Protein AF-A0AAD3NWI8-F1 (afdb_monomer)

Foldseek 3Di:
DAADAPDPLCPPDDPVRCPVVSVVVLCLCQPPVNLVLLLLLLQLAVVLQLVLAPDVPAAAEAEAAPSHDPVSVVVVCVSQVVDPRYDYDHDHHYYPFVVVCVVCVVVVHALQRDWDAAADSNKHWFSHLVVVVVVVCVVQVVPFSKEKEWQQFEFEAELDDPPGATWTAGGTQDNHGIIMRHRPTHPSNDPSNCRVVPGHYYYDNPIYMYHYDDQSDPDHDDDPVVCVVRVIGGDDPVRCVVNCVRGPVSCDDSSCSSSND

Nearest PDB structures (foldseek):
  6u4b-assembly1_A  TM=4.899E-01  e=2.232E-01  Klebsiella pneumoniae
  5zst-assembly1_A  TM=5.655E-01  e=6.441E+00  Hydrogenimonas thermophila
  5a53-assembly1_C  TM=3.460E-01  e=9.882E+00  Saccharomyces cerevisiae

Radius of gyration: 18.23 Å; Cα contacts (8 Å, |Δi|>4): 442; chains: 1; bounding box: 44×44×42 Å

Structure (mmCIF, N/CA/C/O backbone):
data_AF-A0AAD3NWI8-F1
#
_entry.id   AF-A0AAD3NWI8-F1
#
loop_
_atom_site.group_PDB
_atom_site.id
_atom_site.type_symbol
_atom_site.label_atom_id
_atom_site.label_alt_id
_atom_site.label_comp_id
_atom_site.label_asym_id
_atom_site.label_entity_id
_atom_site.label_seq_id
_atom_site.pdbx_PDB_ins_code
_atom_site.Cartn_x
_atom_site.Cartn_y
_atom_site.Cartn_z
_atom_site.occupancy
_atom_site.B_iso_or_equiv
_atom_site.auth_seq_id
_atom_site.auth_comp_id
_atom_site.auth_asym_id
_atom_site.auth_atom_id
_atom_site.pdbx_PDB_model_num
ATOM 1 N N . MET A 1 1 ? 1.310 11.471 3.706 1.00 75.50 1 MET A N 1
ATOM 2 C CA . MET A 1 1 ? 0.890 12.302 4.861 1.00 75.50 1 MET A CA 1
ATOM 3 C C . MET A 1 1 ? 2.112 13.011 5.441 1.00 75.50 1 MET A C 1
ATOM 5 O O . MET A 1 1 ? 3.185 12.421 5.420 1.00 75.50 1 MET A O 1
ATOM 9 N N . ILE A 1 2 ? 1.965 14.247 5.923 1.00 77.44 2 ILE A N 1
ATOM 10 C CA . ILE A 1 2 ? 2.992 14.928 6.732 1.00 77.44 2 ILE A CA 1
ATOM 11 C C . ILE A 1 2 ? 2.702 14.588 8.189 1.00 77.44 2 ILE A C 1
ATOM 13 O O . ILE A 1 2 ? 1.545 14.642 8.579 1.00 77.44 2 ILE A O 1
ATOM 17 N N . GLY A 1 3 ? 3.706 14.211 8.975 1.00 65.69 3 GLY A N 1
ATOM 18 C CA . GLY A 1 3 ? 3.502 13.760 10.352 1.00 65.69 3 GLY A CA 1
ATOM 19 C C . GLY A 1 3 ? 4.353 12.545 10.699 1.00 65.69 3 GLY A C 1
ATOM 20 O O . GLY A 1 3 ? 5.102 12.026 9.868 1.00 65.69 3 GLY A O 1
ATOM 21 N N . ARG A 1 4 ? 4.261 12.099 11.954 1.00 64.06 4 ARG A N 1
ATOM 22 C CA . ARG A 1 4 ? 5.048 10.961 12.439 1.00 64.06 4 ARG A CA 1
ATOM 23 C C . ARG A 1 4 ? 4.557 9.660 11.779 1.00 64.06 4 ARG A C 1
ATOM 25 O O . ARG A 1 4 ? 3.371 9.434 11.583 1.00 64.06 4 ARG A O 1
ATOM 32 N N . GLY A 1 5 ? 5.488 8.803 11.393 1.00 62.59 5 GLY A N 1
ATOM 33 C CA . GLY A 1 5 ? 5.238 7.526 10.721 1.00 62.59 5 GLY A CA 1
ATOM 34 C C . GLY A 1 5 ? 6.566 6.791 10.573 1.00 62.59 5 GLY A C 1
ATOM 35 O O . GLY A 1 5 ? 7.448 6.965 11.413 1.00 62.59 5 GLY A O 1
ATOM 36 N N . ASP A 1 6 ? 6.778 6.069 9.473 1.00 54.06 6 ASP A N 1
ATOM 37 C CA . ASP A 1 6 ? 8.057 5.378 9.212 1.00 54.06 6 ASP A CA 1
ATOM 38 C C . ASP A 1 6 ? 9.229 6.335 8.867 1.00 54.06 6 ASP A C 1
ATOM 40 O O . ASP A 1 6 ? 10.390 5.924 8.765 1.00 54.06 6 ASP A O 1
ATOM 44 N N . TRP A 1 7 ? 8.954 7.636 8.732 1.00 57.91 7 TRP A N 1
ATOM 45 C CA . TRP A 1 7 ? 9.917 8.662 8.336 1.00 57.91 7 TRP A CA 1
ATOM 46 C C . TRP A 1 7 ? 11.037 8.860 9.364 1.00 57.91 7 TRP A C 1
ATOM 48 O O . TRP A 1 7 ? 10.815 9.226 10.521 1.00 57.91 7 TRP A O 1
ATOM 58 N N . LYS A 1 8 ? 12.286 8.726 8.905 1.00 58.88 8 LYS A N 1
ATOM 59 C CA . LYS A 1 8 ? 13.486 8.963 9.728 1.00 58.88 8 LYS A CA 1
ATOM 60 C C . LYS A 1 8 ? 13.601 10.406 10.234 1.00 58.88 8 LYS A C 1
ATOM 62 O O . LYS A 1 8 ? 14.185 10.611 11.293 1.00 58.88 8 LYS A O 1
ATOM 67 N N . ALA A 1 9 ? 13.037 11.370 9.503 1.00 60.03 9 ALA A N 1
ATOM 68 C CA . ALA A 1 9 ? 13.171 12.806 9.758 1.00 60.03 9 ALA A CA 1
ATOM 69 C C . ALA A 1 9 ? 12.548 13.282 11.084 1.00 60.03 9 ALA A C 1
ATOM 71 O O . ALA A 1 9 ? 12.924 14.335 11.581 1.00 60.03 9 ALA A O 1
ATOM 72 N N . TYR A 1 10 ? 11.623 12.515 11.670 1.00 59.19 10 TYR A N 1
ATOM 73 C CA . TYR A 1 10 ? 10.912 12.914 12.892 1.00 59.19 10 TYR A CA 1
ATOM 74 C C . TYR A 1 10 ? 11.410 12.205 14.159 1.00 59.19 10 TYR A C 1
ATOM 76 O O . TYR A 1 10 ? 10.825 12.374 15.230 1.00 59.19 10 TYR A O 1
ATOM 84 N N . ARG A 1 11 ? 12.461 11.376 14.061 1.00 65.06 11 ARG A N 1
ATOM 85 C CA . ARG A 1 11 ? 13.007 10.647 15.215 1.00 65.06 11 ARG A CA 1
ATOM 86 C C . ARG A 1 11 ? 13.741 11.609 16.150 1.00 65.06 11 ARG A C 1
ATOM 88 O O . ARG A 1 11 ? 14.647 12.304 15.709 1.00 65.06 11 ARG A O 1
ATOM 95 N N . ASN A 1 12 ? 13.395 11.572 17.438 1.00 69.31 12 ASN A N 1
ATOM 96 C CA . ASN A 1 12 ? 14.017 12.368 18.508 1.00 69.31 12 ASN A CA 1
ATOM 97 C C . ASN A 1 12 ? 13.897 13.895 18.333 1.00 69.31 12 ASN A C 1
ATOM 99 O O . ASN A 1 12 ? 14.744 14.630 18.831 1.00 69.31 12 ASN A O 1
ATOM 103 N N . VAL A 1 13 ? 12.867 14.370 17.625 1.00 71.44 13 VAL A N 1
ATOM 104 C CA . VAL A 1 13 ? 12.580 15.806 17.490 1.00 71.44 13 VAL A CA 1
ATOM 105 C C . VAL A 1 13 ? 11.415 16.176 18.403 1.00 71.44 13 VAL A C 1
ATOM 107 O O . VAL A 1 13 ? 10.347 15.568 18.301 1.00 71.44 13 VAL A O 1
ATOM 110 N N . GLU A 1 14 ? 11.627 17.166 19.270 1.00 73.94 14 GLU A N 1
ATOM 111 C CA . GLU A 1 14 ? 10.604 17.746 20.149 1.00 73.94 14 GLU A CA 1
ATOM 112 C C . GLU A 1 14 ? 9.476 18.397 19.340 1.00 73.94 14 GLU A C 1
ATOM 114 O O . GLU A 1 14 ? 9.711 18.973 18.278 1.00 73.94 14 GLU A O 1
ATOM 119 N N . ASP A 1 15 ? 8.248 18.366 19.860 1.00 72.56 15 ASP A N 1
ATOM 120 C CA . ASP A 1 15 ? 7.064 18.815 19.112 1.00 72.56 15 ASP A CA 1
ATOM 121 C C . ASP A 1 15 ? 7.153 20.286 18.665 1.00 72.56 15 ASP A C 1
ATOM 123 O O . ASP A 1 15 ? 6.716 20.636 17.567 1.00 72.56 15 ASP A O 1
ATOM 127 N N . LYS A 1 16 ? 7.792 21.141 19.475 1.00 76.00 16 LYS A N 1
ATOM 128 C CA . LYS A 1 16 ? 8.004 22.570 19.182 1.00 76.00 16 LYS A CA 1
ATOM 129 C C . LYS A 1 16 ? 8.897 22.830 17.959 1.00 76.00 16 LYS A C 1
ATOM 131 O O . LYS A 1 16 ? 8.810 23.901 17.367 1.00 76.00 16 LYS A O 1
ATOM 136 N N . ASP A 1 17 ? 9.726 21.858 17.579 1.00 82.12 17 ASP A N 1
ATOM 137 C CA . ASP A 1 17 ? 10.731 21.985 16.518 1.00 82.12 17 ASP A CA 1
ATOM 138 C C . ASP A 1 17 ? 10.287 21.297 15.209 1.00 82.12 17 ASP A C 1
ATOM 140 O O . ASP A 1 17 ? 11.032 21.258 14.229 1.00 82.12 17 ASP A O 1
ATOM 144 N N . LEU A 1 18 ? 9.057 20.765 15.158 1.00 84.00 18 LEU A N 1
ATOM 145 C CA . LEU A 1 18 ? 8.545 20.023 14.001 1.00 84.00 18 LEU A CA 1
ATOM 146 C C . LEU A 1 18 ? 8.064 20.914 12.850 1.00 84.00 18 LEU A C 1
ATOM 148 O O . LEU A 1 18 ? 8.100 20.485 11.698 1.00 84.00 18 LEU A O 1
ATOM 152 N N . GLU A 1 19 ? 7.625 22.144 13.121 1.00 88.12 19 GLU A N 1
ATOM 153 C CA . GLU A 1 19 ? 7.013 23.001 12.095 1.00 88.12 19 GLU A CA 1
ATOM 154 C C . GLU A 1 19 ? 7.962 23.339 10.925 1.00 88.12 19 GLU A C 1
ATOM 156 O O . GLU A 1 19 ? 7.542 23.226 9.769 1.00 88.12 19 GLU A O 1
ATOM 161 N N . PRO A 1 20 ? 9.247 23.686 11.148 1.00 87.44 20 PRO A N 1
ATOM 162 C CA . PRO A 1 20 ? 10.203 23.839 10.051 1.00 87.44 20 PRO A CA 1
ATOM 163 C C . PRO A 1 20 ? 10.376 22.558 9.222 1.00 87.44 20 PRO A C 1
ATOM 165 O O . PRO A 1 20 ? 10.432 22.632 7.995 1.00 87.44 20 PRO A O 1
ATOM 168 N N . ILE A 1 21 ? 10.390 21.388 9.873 1.00 86.06 21 ILE A N 1
ATOM 169 C CA . ILE A 1 21 ? 10.514 20.081 9.206 1.00 86.06 21 ILE A CA 1
ATOM 170 C C . ILE A 1 21 ? 9.272 19.794 8.360 1.00 86.06 21 ILE A C 1
ATOM 172 O O . ILE A 1 21 ? 9.385 19.301 7.238 1.00 86.06 21 ILE A O 1
ATOM 176 N N . PHE A 1 22 ? 8.077 20.121 8.861 1.00 87.62 22 PHE A N 1
ATOM 177 C CA . PHE A 1 22 ? 6.844 19.996 8.087 1.00 87.62 22 PHE A CA 1
ATOM 178 C C . PHE A 1 22 ? 6.892 20.854 6.825 1.00 87.62 22 PHE A C 1
ATOM 180 O O . PHE A 1 22 ? 6.639 20.329 5.746 1.00 87.62 22 PHE A O 1
ATOM 187 N N . LYS A 1 23 ? 7.323 22.117 6.925 1.00 88.25 23 LYS A N 1
ATOM 188 C CA . LYS A 1 23 ? 7.453 23.010 5.760 1.00 88.25 23 LYS A CA 1
ATOM 189 C C . LYS A 1 23 ? 8.473 22.528 4.734 1.00 88.25 23 LYS A C 1
ATOM 191 O O . LYS A 1 23 ? 8.264 22.699 3.535 1.00 88.25 23 LYS A O 1
ATOM 196 N N . GLU A 1 24 ? 9.587 21.951 5.175 1.00 89.06 24 GLU A N 1
ATOM 197 C CA . GLU A 1 24 ? 10.560 21.340 4.266 1.00 89.06 24 GLU A CA 1
ATOM 198 C C . GLU A 1 24 ? 9.949 20.127 3.554 1.00 89.06 24 GLU A C 1
ATOM 200 O O . GLU A 1 24 ? 10.001 20.029 2.326 1.00 89.06 24 GLU A O 1
ATOM 205 N N . LYS A 1 25 ? 9.269 19.259 4.310 1.00 87.50 25 LYS A N 1
ATOM 206 C CA . LYS A 1 25 ? 8.594 18.083 3.760 1.00 87.50 25 LYS A CA 1
ATOM 207 C C . LYS A 1 25 ? 7.437 18.425 2.837 1.00 87.50 25 LYS A C 1
ATOM 209 O O . LYS A 1 25 ? 7.240 17.712 1.865 1.00 87.50 25 LYS A O 1
ATOM 214 N N . GLU A 1 26 ? 6.712 19.514 3.062 1.00 91.06 26 GLU A N 1
ATOM 215 C CA . GLU A 1 26 ? 5.698 20.005 2.121 1.00 91.06 26 GLU A CA 1
ATOM 216 C C . GLU A 1 26 ? 6.295 20.270 0.737 1.00 91.06 26 GLU A C 1
ATOM 218 O O . GLU A 1 26 ? 5.733 19.831 -0.264 1.00 91.06 26 GLU A O 1
ATOM 223 N N . LYS A 1 27 ? 7.454 20.937 0.673 1.00 91.06 27 LYS A N 1
ATOM 224 C CA . LYS A 1 27 ? 8.122 21.246 -0.601 1.00 91.06 27 LYS A CA 1
ATOM 225 C C . LYS A 1 27 ? 8.583 19.985 -1.326 1.00 91.06 27 LYS A C 1
ATOM 227 O O . LYS A 1 27 ? 8.431 19.890 -2.539 1.00 91.06 27 LYS A O 1
ATOM 232 N N . GLU A 1 28 ? 9.137 19.029 -0.585 1.00 88.38 28 GLU A N 1
ATOM 233 C CA . GLU A 1 28 ? 9.599 17.749 -1.128 1.00 88.38 28 GLU A CA 1
ATOM 234 C C . GLU A 1 28 ? 8.427 16.876 -1.597 1.00 88.38 28 GLU A C 1
ATOM 236 O O . GLU A 1 28 ? 8.416 16.386 -2.726 1.00 88.38 28 GLU A O 1
ATOM 241 N N . LEU A 1 29 ? 7.421 16.689 -0.738 1.00 90.38 29 LEU A N 1
ATOM 242 C CA . LEU A 1 29 ? 6.307 15.773 -0.973 1.00 90.38 29 LEU A CA 1
ATOM 243 C C . LEU A 1 29 ? 5.358 16.271 -2.059 1.00 90.38 29 LEU A C 1
ATOM 245 O O . LEU A 1 29 ? 4.812 15.441 -2.789 1.00 90.38 29 LEU A O 1
ATOM 249 N N . PHE A 1 30 ? 5.167 17.591 -2.149 1.00 93.62 30 PHE A N 1
ATOM 250 C CA . PHE A 1 30 ? 4.238 18.231 -3.080 1.00 93.62 30 PHE A CA 1
ATOM 251 C C . PHE A 1 30 ? 4.920 18.905 -4.273 1.00 93.62 30 PHE A C 1
ATOM 253 O O . PHE A 1 30 ? 4.281 19.710 -4.957 1.00 93.62 30 PHE A O 1
ATOM 260 N N . SER A 1 31 ? 6.187 18.580 -4.548 1.00 94.31 31 SER A N 1
ATOM 261 C CA . SER A 1 31 ? 6.822 18.989 -5.800 1.00 94.31 31 SER A CA 1
ATOM 262 C C . SER A 1 31 ? 6.022 18.460 -6.995 1.00 94.31 31 SER A C 1
ATOM 264 O O . SER A 1 31 ? 5.424 17.383 -6.938 1.00 94.31 31 SER A O 1
ATOM 266 N N . GLU A 1 32 ? 5.977 19.240 -8.073 1.00 94.94 32 GLU A N 1
ATOM 267 C CA . GLU A 1 32 ? 5.165 18.926 -9.254 1.00 94.94 32 GLU A CA 1
ATOM 268 C C . GLU A 1 32 ? 5.516 17.559 -9.850 1.00 94.94 32 GLU A C 1
ATOM 270 O O . GLU A 1 32 ? 4.631 16.729 -10.049 1.00 94.94 32 GLU A O 1
ATOM 275 N N . GLU A 1 33 ? 6.810 17.290 -10.027 1.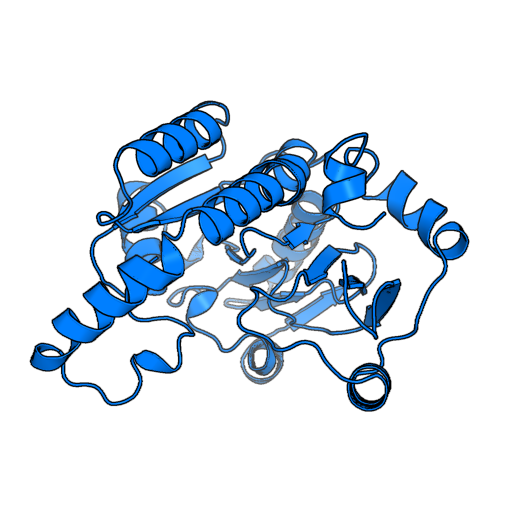00 92.88 33 GLU A N 1
ATOM 276 C CA . GLU A 1 33 ? 7.323 16.016 -10.535 1.00 92.88 33 GLU A CA 1
ATOM 277 C C . GLU A 1 33 ? 6.900 14.832 -9.654 1.00 92.88 33 GLU A C 1
ATOM 279 O O . GLU A 1 33 ? 6.363 13.838 -10.149 1.00 92.88 33 GLU A O 1
ATOM 284 N N . ARG A 1 34 ? 7.073 14.946 -8.329 1.00 92.81 34 ARG A N 1
ATOM 285 C CA . ARG A 1 34 ? 6.722 13.865 -7.403 1.00 92.81 34 ARG A CA 1
ATOM 286 C C . ARG A 1 34 ? 5.216 13.622 -7.380 1.00 92.81 34 ARG A C 1
ATOM 288 O O . ARG A 1 34 ? 4.793 12.469 -7.352 1.00 92.81 34 ARG A O 1
ATOM 295 N N . MET A 1 35 ? 4.407 14.680 -7.384 1.00 95.25 35 MET A N 1
ATOM 296 C CA . MET A 1 35 ? 2.950 14.553 -7.371 1.00 95.25 35 MET A CA 1
ATOM 297 C C . MET A 1 35 ? 2.415 13.975 -8.675 1.00 95.25 35 MET A C 1
ATOM 299 O O . MET A 1 35 ? 1.519 13.137 -8.622 1.00 95.25 35 MET A O 1
ATOM 303 N N . ALA A 1 36 ? 2.969 14.365 -9.826 1.00 94.75 36 ALA A N 1
ATOM 304 C CA . ALA A 1 36 ? 2.621 13.765 -11.109 1.00 94.75 36 ALA A CA 1
ATOM 305 C C . ALA A 1 36 ? 2.881 12.251 -11.092 1.00 94.75 36 ALA A C 1
ATOM 307 O O . ALA A 1 36 ? 1.952 11.481 -11.339 1.00 94.75 36 ALA A O 1
ATOM 308 N N . ALA A 1 37 ? 4.087 11.836 -10.686 1.00 93.12 37 ALA A N 1
ATOM 309 C CA . ALA A 1 37 ? 4.450 10.424 -10.589 1.00 93.12 37 ALA A CA 1
ATOM 310 C C . ALA A 1 37 ? 3.563 9.654 -9.595 1.00 93.12 37 ALA A C 1
ATOM 312 O O . ALA A 1 37 ? 3.055 8.590 -9.927 1.00 93.12 37 ALA A O 1
ATOM 313 N N . ARG A 1 38 ? 3.324 10.199 -8.392 1.00 94.38 38 ARG A N 1
ATOM 314 C CA . ARG A 1 38 ? 2.496 9.541 -7.361 1.00 94.38 38 ARG A CA 1
ATOM 315 C C . ARG A 1 38 ? 1.034 9.421 -7.771 1.00 94.38 38 ARG A C 1
ATOM 317 O O . ARG A 1 38 ? 0.417 8.406 -7.492 1.00 94.38 38 ARG A O 1
ATOM 324 N N . PHE A 1 39 ? 0.466 10.424 -8.442 1.00 97.25 39 PHE A N 1
ATOM 325 C CA . PHE A 1 39 ? -0.890 10.291 -8.976 1.00 97.25 39 PHE A CA 1
ATOM 326 C C . PHE A 1 39 ? -0.967 9.233 -10.068 1.00 97.25 39 PHE A C 1
ATOM 328 O O . PHE A 1 39 ? -1.945 8.494 -10.104 1.00 97.25 39 PHE A O 1
ATOM 335 N N . GLU A 1 40 ? 0.038 9.165 -10.940 1.00 96.12 40 GLU A N 1
ATOM 336 C CA . GLU A 1 40 ? 0.084 8.143 -11.977 1.00 96.12 40 GLU A CA 1
ATOM 337 C C . GLU A 1 40 ? 0.153 6.743 -11.364 1.00 96.12 40 GLU A C 1
ATOM 339 O O . GLU A 1 40 ? -0.685 5.908 -11.686 1.00 96.12 40 GLU A O 1
ATOM 344 N N . THR A 1 41 ? 1.081 6.487 -10.438 1.00 96.31 41 THR A N 1
ATOM 345 C CA . THR A 1 41 ? 1.183 5.172 -9.793 1.00 96.31 41 THR A CA 1
ATOM 346 C C . THR A 1 41 ? -0.053 4.847 -8.960 1.00 96.31 41 THR A C 1
ATOM 348 O O . THR A 1 41 ? -0.571 3.736 -9.045 1.00 96.31 41 THR A O 1
ATOM 351 N N . PHE A 1 42 ? -0.586 5.817 -8.216 1.00 97.88 42 PHE A N 1
ATOM 352 C CA . PHE A 1 42 ? -1.760 5.592 -7.382 1.00 97.88 42 PHE A CA 1
ATOM 353 C C . PHE A 1 42 ? -2.981 5.227 -8.222 1.00 97.88 42 PHE A C 1
ATOM 355 O O . PHE A 1 42 ? -3.696 4.288 -7.890 1.00 97.88 42 PHE A O 1
ATOM 362 N N . GLU A 1 43 ? -3.213 5.933 -9.329 1.00 98.12 43 GLU A N 1
ATOM 363 C CA . GLU A 1 43 ? -4.341 5.668 -10.220 1.00 98.12 43 GLU A CA 1
ATOM 364 C C . GLU A 1 43 ? -4.141 4.381 -11.027 1.00 98.12 43 GLU A C 1
ATOM 366 O O . GLU A 1 43 ? -5.015 3.515 -11.042 1.00 98.12 43 GLU A O 1
ATOM 371 N N . GLN A 1 44 ? -2.988 4.244 -11.682 1.00 98.06 44 GLN A N 1
ATOM 372 C CA . GLN A 1 44 ? -2.744 3.196 -12.673 1.00 98.06 44 GLN A CA 1
ATOM 373 C C . GLN A 1 44 ? -2.313 1.860 -12.062 1.00 98.06 44 GLN A C 1
ATOM 375 O O . GLN A 1 44 ? -2.432 0.831 -12.725 1.00 98.06 44 GLN A O 1
ATOM 380 N N . LEU A 1 45 ? -1.804 1.861 -10.826 1.00 97.69 45 LEU A N 1
ATOM 381 C CA . LEU A 1 45 ? -1.332 0.660 -10.135 1.00 97.69 45 LEU A CA 1
ATOM 382 C C . LEU A 1 45 ? -2.190 0.360 -8.911 1.00 97.69 45 LEU A C 1
ATOM 384 O O . LEU A 1 45 ? -2.912 -0.636 -8.900 1.00 97.69 45 LEU A O 1
ATOM 388 N N . THR A 1 46 ? -2.135 1.215 -7.890 1.00 98.38 46 THR A N 1
ATOM 389 C CA . THR A 1 46 ? -2.745 0.922 -6.588 1.00 98.38 46 THR A CA 1
ATOM 390 C C . THR A 1 46 ? -4.262 0.834 -6.691 1.00 98.38 46 THR A C 1
ATOM 392 O O . THR A 1 46 ? -4.832 -0.215 -6.393 1.00 98.38 46 THR A O 1
ATOM 395 N N . LEU A 1 47 ? -4.925 1.889 -7.168 1.00 98.56 47 LEU A N 1
ATOM 396 C CA . LEU A 1 47 ? -6.376 1.910 -7.339 1.00 98.56 47 LEU A CA 1
ATOM 397 C C . LEU A 1 47 ? -6.829 0.902 -8.390 1.00 98.56 47 LEU A C 1
ATOM 399 O O . LEU A 1 47 ? -7.743 0.144 -8.092 1.00 98.56 47 LEU A O 1
ATOM 403 N N . ALA A 1 48 ? -6.148 0.805 -9.537 1.00 98.50 48 ALA A N 1
ATOM 404 C CA . ALA A 1 48 ? -6.462 -0.200 -10.555 1.00 98.50 48 ALA A CA 1
ATOM 405 C C . ALA A 1 48 ? -6.442 -1.635 -9.994 1.00 98.50 48 ALA A C 1
ATOM 407 O O . ALA A 1 48 ? -7.318 -2.441 -10.306 1.00 98.50 48 ALA A O 1
ATOM 408 N N . SER A 1 49 ? -5.484 -1.952 -9.117 1.00 98.62 49 SER A N 1
ATOM 409 C CA . SER A 1 49 ? -5.410 -3.266 -8.471 1.00 98.62 49 SER A CA 1
ATOM 410 C C . SER A 1 49 ? -6.543 -3.536 -7.486 1.00 98.62 49 SER A C 1
ATOM 412 O O . SER A 1 49 ? -6.961 -4.684 -7.323 1.00 98.62 49 SER A O 1
ATOM 414 N N . LEU A 1 50 ? -7.057 -2.487 -6.846 1.00 98.62 50 LEU A N 1
ATOM 415 C CA . LEU A 1 50 ? -8.173 -2.569 -5.911 1.00 98.62 50 LEU A CA 1
ATOM 416 C C . LEU A 1 50 ? -9.521 -2.600 -6.645 1.00 98.62 50 LEU A C 1
ATOM 418 O O . LEU A 1 50 ? -10.389 -3.381 -6.269 1.00 98.62 50 LEU A O 1
ATOM 422 N N . ASP A 1 51 ? -9.661 -1.846 -7.736 1.00 98.56 51 ASP A N 1
ATOM 423 C CA . ASP A 1 51 ? -10.822 -1.889 -8.631 1.00 98.56 51 ASP A CA 1
ATOM 424 C C . ASP A 1 51 ? -11.000 -3.287 -9.243 1.00 98.56 51 ASP A C 1
ATOM 426 O O . ASP A 1 51 ? -12.119 -3.752 -9.452 1.00 98.56 51 ASP A O 1
ATOM 430 N N . ALA A 1 52 ? -9.890 -3.976 -9.521 1.00 98.50 52 ALA A N 1
ATOM 431 C CA . ALA A 1 52 ? -9.893 -5.293 -10.142 1.00 98.50 52 ALA A CA 1
ATOM 432 C C . ALA A 1 52 ? -10.149 -6.456 -9.168 1.00 98.50 52 ALA A C 1
ATOM 434 O O . ALA A 1 52 ? -10.157 -7.606 -9.613 1.00 98.50 52 ALA A O 1
ATOM 435 N N . GLN A 1 53 ? -10.317 -6.212 -7.861 1.00 98.75 53 GLN A N 1
ATOM 436 C CA . GLN A 1 53 ? -10.471 -7.299 -6.892 1.00 98.75 53 GLN A CA 1
ATOM 437 C C . GLN A 1 53 ? -11.680 -8.185 -7.217 1.00 98.75 53 GLN A C 1
ATOM 439 O O . GLN A 1 53 ? -12.800 -7.727 -7.418 1.00 98.75 53 GLN A O 1
ATOM 444 N N . THR A 1 54 ? -11.442 -9.495 -7.218 1.00 98.56 54 THR A N 1
ATOM 445 C CA . THR A 1 54 ? -12.477 -10.526 -7.416 1.00 98.56 54 THR A CA 1
ATOM 446 C C . THR A 1 54 ? -13.420 -10.664 -6.222 1.00 98.56 54 THR A C 1
ATOM 448 O O . THR A 1 54 ? -14.482 -11.271 -6.344 1.00 98.56 54 THR A O 1
ATOM 451 N N . ASP A 1 55 ? -13.027 -10.109 -5.078 1.00 98.38 55 ASP A N 1
ATOM 452 C CA . ASP A 1 55 ? -13.828 -9.991 -3.868 1.00 98.38 55 ASP A CA 1
ATOM 453 C C . ASP A 1 55 ? -13.886 -8.501 -3.474 1.00 98.38 55 ASP A C 1
ATOM 455 O O . ASP A 1 55 ? -12.847 -7.937 -3.117 1.00 98.38 55 ASP A O 1
ATOM 459 N N . PRO A 1 56 ? -15.055 -7.843 -3.600 1.00 96.75 56 PRO A N 1
ATOM 460 C CA . PRO A 1 56 ? -15.203 -6.413 -3.355 1.00 96.75 56 PRO A CA 1
ATOM 461 C C . PRO A 1 56 ? -15.465 -6.066 -1.880 1.00 96.75 56 PRO A C 1
ATOM 463 O O . PRO A 1 56 ? -15.663 -4.889 -1.577 1.00 96.75 56 PRO A O 1
ATOM 466 N N . ASP A 1 57 ? -15.511 -7.047 -0.969 1.00 97.31 57 ASP A N 1
ATOM 467 C CA . ASP A 1 57 ? -15.893 -6.836 0.434 1.00 97.31 57 ASP A CA 1
ATOM 468 C C . ASP A 1 57 ? -14.739 -6.278 1.280 1.00 97.31 57 ASP A C 1
ATOM 470 O O . ASP A 1 57 ? -14.212 -6.903 2.195 1.00 97.31 57 ASP A O 1
ATOM 474 N N . PHE A 1 58 ? -14.291 -5.074 0.941 1.00 98.06 58 PHE A N 1
ATOM 475 C CA . PHE A 1 58 ? -13.255 -4.375 1.686 1.00 98.06 58 PHE A CA 1
ATOM 476 C C . PHE A 1 58 ? -13.498 -2.867 1.696 1.00 98.06 58 PHE A C 1
ATOM 478 O O . PHE A 1 58 ? -14.279 -2.311 0.921 1.00 98.06 58 PHE A O 1
ATOM 485 N N . LYS A 1 59 ? -12.785 -2.184 2.592 1.00 97.81 59 LYS A N 1
ATOM 486 C CA . LYS A 1 59 ? -12.663 -0.726 2.603 1.00 97.81 59 LYS A CA 1
ATOM 487 C C . LYS A 1 59 ? -11.194 -0.342 2.484 1.00 97.81 59 LYS A C 1
ATOM 489 O O . LYS A 1 59 ? -10.331 -0.984 3.080 1.00 97.81 59 LYS A O 1
ATOM 494 N N . LEU A 1 60 ? -10.917 0.717 1.734 1.00 97.94 60 LEU A N 1
ATOM 495 C CA . LEU A 1 60 ? -9.603 1.337 1.627 1.00 97.94 60 LEU A CA 1
ATOM 496 C C . LEU A 1 60 ? -9.631 2.688 2.334 1.00 97.94 60 LEU A C 1
ATOM 498 O O . LEU A 1 60 ? -10.297 3.609 1.876 1.00 97.94 60 LEU A O 1
ATOM 502 N N . LEU A 1 61 ? -8.854 2.831 3.402 1.00 97.81 61 LEU A N 1
ATOM 503 C CA . LEU A 1 61 ? -8.618 4.127 4.026 1.00 97.81 61 LEU A CA 1
ATOM 504 C C . LEU A 1 61 ? -7.421 4.818 3.360 1.00 97.81 61 LEU A C 1
ATOM 506 O O . LEU A 1 61 ? -6.279 4.388 3.522 1.00 97.81 61 LEU A O 1
ATOM 510 N N . VAL A 1 62 ? -7.680 5.909 2.641 1.00 98.00 62 VAL A N 1
ATOM 511 C CA . VAL A 1 62 ? -6.647 6.767 2.048 1.00 98.00 62 VAL A CA 1
ATOM 512 C C . VAL A 1 62 ? -6.403 7.952 2.978 1.00 98.00 62 VAL A C 1
ATOM 514 O O . VAL A 1 62 ? -7.290 8.776 3.193 1.00 98.00 62 VAL A O 1
ATOM 517 N N . ILE A 1 63 ? -5.189 8.061 3.523 1.00 96.06 63 ILE A N 1
ATOM 518 C CA . ILE A 1 63 ? -4.808 9.144 4.442 1.00 96.06 63 ILE A CA 1
ATOM 519 C C . ILE A 1 63 ? -3.821 10.083 3.753 1.00 96.06 63 ILE A C 1
ATOM 521 O O . ILE A 1 63 ? -2.697 9.711 3.406 1.00 96.06 63 ILE A O 1
ATOM 525 N N . SER A 1 64 ? -4.217 11.343 3.617 1.00 96.06 64 SER A N 1
ATOM 526 C CA . SER A 1 64 ? -3.406 12.414 3.049 1.00 96.06 64 SER A CA 1
ATOM 527 C C . SER A 1 64 ? -3.280 13.598 4.015 1.00 96.06 64 SER A C 1
ATOM 529 O O . SER A 1 64 ? -3.938 13.653 5.048 1.00 96.06 64 SER A O 1
ATOM 531 N N . SER A 1 65 ? -2.383 14.535 3.709 1.00 95.12 65 SER A N 1
ATOM 532 C CA . SER A 1 65 ? -2.139 15.716 4.548 1.00 95.12 65 SER A CA 1
ATOM 533 C C . SER A 1 65 ? -3.165 16.813 4.276 1.00 95.12 65 SER A C 1
ATOM 535 O O . SER A 1 65 ? -3.416 17.133 3.114 1.00 95.12 65 SER A O 1
ATOM 537 N N . ASP A 1 66 ? -3.684 17.464 5.315 1.00 95.44 66 ASP A N 1
ATOM 538 C CA . ASP A 1 66 ? -4.508 18.674 5.178 1.00 95.44 66 ASP A CA 1
ATOM 539 C C . ASP A 1 66 ? -3.751 19.865 4.563 1.00 95.44 66 ASP A C 1
ATOM 541 O O . ASP A 1 66 ? -4.371 20.750 3.972 1.00 95.44 66 ASP A O 1
ATOM 545 N N . ARG A 1 67 ? -2.414 19.822 4.609 1.00 95.25 67 ARG A N 1
ATOM 546 C CA . ARG A 1 67 ? -1.500 20.777 3.966 1.00 95.25 67 ARG A CA 1
ATOM 547 C C . ARG A 1 67 ? -1.287 20.528 2.469 1.00 95.25 67 ARG A C 1
ATOM 549 O O . ARG A 1 67 ? -0.530 21.253 1.831 1.00 95.25 67 ARG A O 1
ATOM 556 N N . MET A 1 68 ? -1.909 19.495 1.894 1.00 96.06 68 MET A N 1
ATOM 557 C CA . MET A 1 68 ? -1.822 19.221 0.457 1.00 96.06 68 MET A CA 1
ATOM 558 C C . MET A 1 68 ? -2.362 20.414 -0.361 1.00 96.06 68 MET A C 1
ATOM 560 O O . MET A 1 68 ? -3.476 20.875 -0.088 1.00 96.06 68 MET A O 1
ATOM 564 N N . PRO A 1 69 ? -1.635 20.891 -1.396 1.00 96.94 69 PRO A N 1
ATOM 565 C CA . PRO A 1 69 ? -2.108 21.958 -2.272 1.00 96.94 69 PRO A CA 1
ATOM 566 C C . PRO A 1 69 ? -3.498 21.678 -2.846 1.00 96.94 69 PRO A C 1
ATOM 568 O O . PRO A 1 69 ? -3.817 20.549 -3.224 1.00 96.94 69 PRO A O 1
ATOM 571 N N . LYS A 1 70 ? -4.324 22.727 -2.953 1.00 97.38 70 LYS A N 1
ATOM 572 C CA . LYS A 1 70 ? -5.743 22.622 -3.334 1.00 97.38 70 LYS A CA 1
ATOM 573 C C . LYS A 1 70 ? -5.967 21.846 -4.639 1.00 97.38 70 LYS A C 1
ATOM 575 O O . LYS A 1 70 ? -6.900 21.053 -4.708 1.00 97.38 70 LYS A O 1
ATOM 580 N N . THR A 1 71 ? -5.115 22.049 -5.642 1.00 97.00 71 THR A N 1
ATOM 581 C CA . THR A 1 71 ? -5.193 21.366 -6.944 1.00 97.00 71 THR A CA 1
ATOM 582 C C . THR A 1 71 ? -5.034 19.852 -6.802 1.00 97.00 71 THR A C 1
ATOM 584 O O . THR A 1 71 ? -5.857 19.088 -7.301 1.00 97.00 71 THR A O 1
ATOM 587 N N . TYR A 1 72 ? -4.027 19.406 -6.052 1.00 97.94 72 TYR A N 1
ATOM 588 C CA . TYR A 1 72 ? -3.806 17.989 -5.772 1.00 97.94 72 TYR A CA 1
ATOM 589 C C . TYR A 1 72 ? -4.886 17.409 -4.865 1.00 97.94 72 TYR A C 1
ATOM 591 O O . TYR A 1 72 ? -5.359 16.304 -5.112 1.00 97.94 72 TYR A O 1
ATOM 599 N N . ARG A 1 73 ? -5.347 18.175 -3.871 1.00 97.94 73 ARG A N 1
ATOM 600 C CA . ARG A 1 73 ? -6.461 17.774 -3.008 1.00 97.94 73 ARG A CA 1
ATOM 601 C C . ARG A 1 73 ? -7.724 17.478 -3.821 1.00 97.94 73 ARG A C 1
ATOM 603 O O . ARG A 1 73 ? -8.348 16.446 -3.609 1.00 97.94 73 ARG A O 1
ATOM 610 N N . GLN A 1 74 ? -8.073 18.349 -4.768 1.00 98.25 74 GLN A N 1
ATOM 611 C CA . GLN A 1 74 ? -9.221 18.159 -5.662 1.00 98.25 74 GLN A CA 1
ATOM 612 C C . GLN A 1 74 ? -9.048 16.941 -6.578 1.00 98.25 74 GLN A C 1
ATOM 614 O O . GLN A 1 74 ? -9.989 16.165 -6.746 1.00 98.25 74 GLN A O 1
ATOM 619 N N . LYS A 1 75 ? -7.844 16.739 -7.132 1.00 98.06 75 LYS A N 1
ATOM 620 C CA . LYS A 1 75 ? -7.539 15.563 -7.957 1.00 98.06 75 LYS A CA 1
ATOM 621 C C . LYS A 1 75 ? -7.673 14.261 -7.159 1.00 98.06 75 LYS A C 1
ATOM 623 O O . LYS A 1 75 ? -8.338 13.340 -7.619 1.00 98.06 75 LYS A O 1
ATOM 628 N N . LEU A 1 76 ? -7.101 14.204 -5.953 1.00 98.50 76 LEU A N 1
ATOM 629 C CA . LEU A 1 76 ? -7.198 13.036 -5.075 1.00 98.50 76 LEU A CA 1
ATOM 630 C C . LEU A 1 76 ? -8.648 12.752 -4.670 1.00 98.50 76 LEU A C 1
ATOM 632 O O . LEU A 1 76 ? -9.083 11.610 -4.754 1.00 98.50 76 LEU A O 1
ATOM 636 N N . GLN A 1 77 ? -9.405 13.791 -4.306 1.00 98.50 77 GLN A N 1
ATOM 637 C CA . GLN A 1 77 ? -10.825 13.658 -3.983 1.00 98.50 77 GLN A CA 1
ATOM 638 C C . GLN A 1 77 ? -11.614 13.067 -5.157 1.00 98.50 77 GLN A C 1
ATOM 640 O O . GLN A 1 77 ? -12.361 12.119 -4.964 1.00 98.50 77 GLN A O 1
ATOM 645 N N . THR A 1 78 ? -11.379 13.553 -6.380 1.00 98.38 78 THR A N 1
ATOM 646 C CA . THR A 1 78 ? -12.054 13.046 -7.588 1.00 98.38 78 THR A CA 1
ATOM 647 C C . THR A 1 78 ? -11.777 11.557 -7.816 1.00 98.38 78 THR A C 1
ATOM 649 O O . THR A 1 78 ? -12.692 10.800 -8.130 1.00 98.38 78 THR A O 1
ATOM 652 N N . LEU A 1 79 ? -10.524 11.122 -7.634 1.00 98.06 79 LEU A N 1
ATOM 653 C CA . LEU A 1 79 ? -10.150 9.710 -7.762 1.00 98.06 79 LEU A CA 1
ATOM 654 C C . LEU A 1 79 ? -10.827 8.837 -6.696 1.00 98.06 79 LEU A C 1
ATOM 656 O O . LEU A 1 79 ? -11.284 7.736 -7.005 1.00 98.06 79 LEU A O 1
ATOM 660 N N . CYS A 1 80 ? -10.889 9.308 -5.451 1.00 98.44 80 CYS A N 1
ATOM 661 C CA . CYS A 1 80 ? -11.481 8.554 -4.349 1.00 98.44 80 CYS A CA 1
ATOM 662 C C . CYS A 1 80 ? -13.017 8.517 -4.412 1.00 98.44 80 CYS A C 1
ATOM 664 O O . CYS A 1 80 ? -13.586 7.446 -4.236 1.00 98.44 80 CYS A O 1
ATOM 666 N N . ASP A 1 81 ? -13.685 9.628 -4.736 1.00 97.94 81 ASP A N 1
ATOM 667 C CA . ASP A 1 81 ? -15.157 9.722 -4.797 1.00 97.94 81 ASP A CA 1
ATOM 668 C C . ASP A 1 81 ? -15.775 8.811 -5.863 1.00 97.94 81 ASP A C 1
ATOM 670 O O . ASP A 1 81 ? -16.929 8.400 -5.752 1.00 97.94 81 ASP A O 1
ATOM 674 N N . ALA A 1 82 ? -15.000 8.452 -6.888 1.00 97.38 82 ALA A N 1
ATOM 675 C CA . ALA A 1 82 ? -15.417 7.496 -7.907 1.00 97.38 82 ALA A CA 1
ATOM 676 C C . ALA A 1 82 ? -15.567 6.056 -7.372 1.00 97.38 82 ALA A C 1
ATOM 678 O O . ALA A 1 82 ? -16.053 5.189 -8.099 1.00 97.38 82 ALA A O 1
ATOM 679 N N . ARG A 1 83 ? -15.131 5.773 -6.133 1.00 98.00 83 ARG A N 1
ATOM 680 C CA . ARG A 1 83 ? -14.998 4.417 -5.586 1.00 98.00 83 ARG A CA 1
ATOM 681 C C . ARG A 1 83 ? -15.686 4.292 -4.219 1.00 98.00 83 ARG A C 1
ATOM 683 O O . ARG A 1 83 ? -15.169 4.796 -3.226 1.00 98.00 83 ARG A O 1
ATOM 690 N N . PRO A 1 84 ? -16.796 3.538 -4.103 1.00 96.38 84 PRO A N 1
ATOM 691 C CA . PRO A 1 84 ? -17.564 3.431 -2.853 1.00 96.38 84 PRO A CA 1
ATOM 692 C C . PRO A 1 84 ? -16.849 2.648 -1.737 1.00 96.38 84 PRO A C 1
ATOM 694 O O . PRO A 1 84 ? -17.283 2.649 -0.579 1.00 96.38 84 PRO A O 1
ATOM 697 N N . TYR A 1 85 ? -15.772 1.933 -2.070 1.00 97.38 85 TYR A N 1
ATOM 698 C CA . TYR A 1 85 ? -14.937 1.236 -1.097 1.00 97.38 85 TYR A CA 1
ATOM 699 C C . TYR A 1 85 ? -13.859 2.145 -0.482 1.00 97.38 85 TYR A C 1
ATOM 701 O O . TYR A 1 85 ? -13.187 1.716 0.452 1.00 97.38 85 TYR A O 1
ATOM 709 N N . VAL A 1 86 ? -13.679 3.379 -0.967 1.00 98.38 86 VAL A N 1
ATOM 710 C CA . VAL A 1 86 ? -12.616 4.285 -0.511 1.00 98.38 86 VAL A CA 1
ATOM 711 C C . VAL A 1 86 ? -13.137 5.286 0.518 1.00 98.38 86 VAL A C 1
ATOM 713 O O . VAL A 1 86 ? -14.096 6.006 0.269 1.00 98.38 86 VAL A O 1
ATOM 716 N N . GLU A 1 87 ? -12.443 5.382 1.649 1.00 98.06 87 GLU A N 1
ATOM 717 C CA . GLU A 1 87 ? -12.617 6.421 2.661 1.00 98.06 87 GLU A CA 1
ATOM 718 C C . GLU A 1 87 ? -11.405 7.362 2.618 1.00 98.06 87 GLU A C 1
ATOM 720 O O . GLU A 1 87 ? -10.297 6.980 2.997 1.00 98.06 87 GLU A O 1
ATOM 725 N N . LEU A 1 88 ? -11.586 8.595 2.136 1.00 98.06 88 LEU A N 1
ATOM 726 C CA . LEU A 1 88 ? -10.506 9.583 2.048 1.00 98.06 88 LEU A CA 1
ATOM 727 C C . LEU A 1 88 ? -10.498 10.499 3.278 1.00 98.06 88 LEU A C 1
ATOM 729 O O . LEU A 1 88 ? -11.507 11.110 3.639 1.00 98.06 88 LEU A O 1
ATOM 733 N N . ARG A 1 89 ? -9.331 10.650 3.908 1.00 97.62 89 ARG A N 1
ATOM 734 C CA . ARG A 1 89 ? -9.113 11.560 5.038 1.00 97.62 89 ARG A CA 1
ATOM 735 C C . ARG A 1 89 ? -7.927 12.478 4.777 1.00 97.62 89 ARG A C 1
ATOM 737 O O . ARG A 1 89 ? -6.820 12.026 4.500 1.00 97.62 89 ARG A O 1
ATOM 744 N N . PHE A 1 90 ? -8.160 13.780 4.925 1.00 97.25 90 PHE A N 1
ATOM 745 C CA . PHE A 1 90 ? -7.104 14.785 5.022 1.00 97.25 90 PHE A CA 1
ATOM 746 C C . PHE A 1 90 ? -6.901 15.126 6.492 1.00 97.25 90 PHE A C 1
ATOM 748 O O . PHE A 1 90 ? -7.825 15.625 7.134 1.00 97.25 90 PHE A O 1
ATOM 755 N N . VAL A 1 91 ? -5.718 14.836 7.023 1.00 95.62 91 VAL A N 1
ATOM 756 C CA . VAL A 1 91 ? -5.417 14.979 8.451 1.00 95.62 91 VAL A CA 1
ATOM 757 C C . VAL A 1 91 ? -4.286 15.981 8.689 1.00 95.62 91 VAL A C 1
ATOM 759 O O . VAL A 1 91 ? -3.400 16.097 7.833 1.00 95.62 91 VAL A O 1
ATOM 762 N N . PRO A 1 92 ? -4.290 16.696 9.832 1.00 93.88 92 PRO A N 1
ATOM 763 C CA . PRO A 1 92 ? -3.144 17.496 10.253 1.00 93.88 92 PRO A CA 1
ATOM 764 C C . PRO A 1 92 ? -1.933 16.598 10.540 1.00 93.88 92 PRO A C 1
ATOM 766 O O . PRO A 1 92 ? -2.079 15.374 10.616 1.00 93.88 92 PRO A O 1
ATOM 769 N N . PRO A 1 93 ? -0.734 17.171 10.750 1.00 90.12 93 PRO A N 1
ATOM 770 C CA . PRO A 1 93 ? 0.429 16.382 11.122 1.00 90.12 93 PRO A CA 1
ATOM 771 C C . PRO A 1 93 ? 0.204 15.521 12.369 1.00 90.12 93 PRO A C 1
ATOM 773 O O . PRO A 1 93 ? 0.103 16.032 13.481 1.00 90.12 93 PRO A O 1
ATOM 776 N N . MET A 1 94 ? 0.133 14.202 12.179 1.00 90.06 94 MET A N 1
ATOM 777 C CA . MET A 1 94 ? -0.131 13.221 13.237 1.00 90.06 94 MET A CA 1
ATOM 778 C C . MET A 1 94 ? 0.446 11.843 12.888 1.00 90.06 94 MET A C 1
ATOM 780 O O . MET A 1 94 ? 1.025 11.671 11.812 1.00 90.06 94 MET A O 1
ATOM 784 N N . HIS A 1 95 ? 0.322 10.866 13.795 1.00 89.12 95 HIS A N 1
ATOM 785 C CA . HIS A 1 95 ? 0.723 9.493 13.504 1.00 89.12 95 HIS A CA 1
ATOM 786 C C . HIS A 1 95 ? -0.314 8.776 12.631 1.00 89.12 95 HIS A C 1
ATOM 788 O O . HIS A 1 95 ? -1.515 8.888 12.869 1.00 89.12 95 HIS A O 1
ATOM 794 N N . VAL A 1 96 ? 0.131 7.986 11.646 1.00 90.38 96 VAL A N 1
ATOM 795 C CA . VAL A 1 96 ? -0.791 7.275 10.733 1.00 90.38 96 VAL A CA 1
ATOM 796 C C . VAL A 1 96 ? -1.698 6.293 11.482 1.00 90.38 96 VAL A C 1
ATOM 798 O O . VAL A 1 96 ? -2.875 6.163 11.158 1.00 90.38 96 VAL A O 1
ATOM 801 N N . ALA A 1 97 ? -1.174 5.651 12.531 1.00 92.75 97 ALA A N 1
ATOM 802 C CA . ALA A 1 97 ? -1.962 4.769 13.392 1.00 92.75 97 ALA A CA 1
ATOM 803 C C . ALA A 1 97 ? -3.093 5.522 14.112 1.00 92.75 97 ALA A C 1
ATOM 805 O O . ALA A 1 97 ? -4.199 4.999 14.193 1.00 92.75 97 ALA A O 1
ATOM 806 N N . ASP A 1 98 ? -2.838 6.750 14.568 1.00 94.00 98 ASP A N 1
ATOM 807 C CA . ASP A 1 98 ? -3.839 7.567 15.260 1.00 94.00 98 ASP A CA 1
ATOM 808 C C . ASP A 1 98 ? -4.928 8.022 14.278 1.00 94.00 98 ASP A C 1
ATOM 810 O O . ASP A 1 98 ? -6.115 7.973 14.591 1.00 94.00 98 ASP A O 1
ATOM 814 N N . ALA A 1 99 ? -4.535 8.400 13.055 1.00 94.50 99 ALA A N 1
ATOM 815 C CA . ALA A 1 99 ? -5.470 8.762 11.991 1.00 94.50 99 ALA A CA 1
ATOM 816 C C . ALA A 1 99 ? -6.370 7.576 11.612 1.00 94.50 99 ALA A C 1
ATOM 818 O O . ALA A 1 99 ? -7.577 7.738 11.424 1.00 94.50 99 ALA A O 1
ATOM 819 N N . GLN A 1 100 ? -5.798 6.372 11.548 1.00 95.12 100 GLN A N 1
ATOM 820 C CA . GLN A 1 100 ? -6.547 5.152 11.286 1.00 95.12 100 GLN A CA 1
ATOM 821 C C . GLN A 1 100 ? -7.528 4.818 12.417 1.00 95.12 100 GLN A C 1
ATOM 823 O O . GLN A 1 100 ? -8.684 4.531 12.124 1.00 95.12 100 GLN A O 1
ATOM 828 N N . ILE A 1 101 ? -7.098 4.874 13.684 1.00 95.94 101 ILE A N 1
ATOM 829 C CA . ILE A 1 101 ? -7.972 4.613 14.842 1.00 95.94 101 ILE A CA 1
ATOM 830 C C . ILE A 1 101 ? -9.153 5.581 14.840 1.00 95.94 101 ILE A C 1
ATOM 832 O O . ILE A 1 101 ? -10.296 5.134 14.851 1.00 95.94 101 ILE A O 1
ATOM 836 N N . LYS A 1 102 ? -8.883 6.885 14.710 1.00 96.00 102 LYS A N 1
ATOM 837 C CA . LYS A 1 102 ? -9.928 7.910 14.640 1.00 96.00 102 LYS A CA 1
ATOM 838 C C . LYS A 1 102 ? -10.921 7.642 13.505 1.00 96.00 102 LYS A C 1
ATOM 840 O O . LYS A 1 102 ? -12.123 7.786 13.689 1.00 96.00 102 LYS A O 1
ATOM 845 N N . THR A 1 103 ? -10.431 7.234 12.334 1.00 95.75 103 THR A N 1
ATOM 846 C CA . THR A 1 103 ? -11.312 6.952 11.191 1.00 95.75 103 THR A CA 1
ATOM 847 C C . THR A 1 103 ? -12.172 5.709 11.425 1.00 95.75 103 THR A C 1
ATOM 849 O O . THR A 1 103 ? -13.350 5.716 11.087 1.00 95.75 103 THR A O 1
ATOM 852 N N . LEU A 1 104 ? -11.621 4.654 12.033 1.00 95.69 104 LEU A N 1
ATOM 853 C CA . LEU A 1 104 ? -12.403 3.470 12.399 1.00 95.69 104 LEU A CA 1
ATOM 854 C C . LEU A 1 104 ? -13.502 3.818 13.412 1.00 95.69 104 LEU A C 1
ATOM 856 O O . LEU A 1 104 ? -14.640 3.398 13.224 1.00 95.69 104 LEU A O 1
ATOM 860 N N . GLU A 1 105 ? -13.194 4.639 14.420 1.00 96.00 105 GLU A N 1
ATOM 861 C CA . GLU A 1 105 ? -14.178 5.131 15.396 1.00 96.00 105 GLU A CA 1
ATOM 862 C C . GLU A 1 105 ? -15.315 5.917 14.720 1.00 96.00 105 GLU A C 1
ATOM 864 O O . GLU A 1 105 ? -16.485 5.658 14.996 1.00 96.00 105 GLU A O 1
ATOM 869 N N . GLU A 1 106 ? -14.996 6.821 13.784 1.00 96.12 106 GLU A N 1
ATOM 870 C CA . GLU A 1 106 ? -15.988 7.562 12.982 1.00 96.12 106 GLU A CA 1
ATOM 871 C C . GLU A 1 106 ? -16.885 6.634 12.145 1.00 96.12 106 GLU A C 1
ATOM 873 O O . GLU A 1 106 ? -18.060 6.931 11.930 1.00 96.12 106 GLU A O 1
ATOM 878 N N . MET A 1 107 ? -16.343 5.504 11.686 1.00 94.88 107 MET A N 1
ATOM 879 C CA . MET A 1 107 ? -17.069 4.484 10.924 1.00 94.88 107 MET A CA 1
ATOM 880 C C . MET A 1 107 ? -17.845 3.499 11.814 1.00 94.88 107 MET A C 1
ATOM 882 O O . MET A 1 107 ? -18.533 2.625 11.287 1.00 94.88 107 MET A O 1
ATOM 886 N N . GLY A 1 108 ? -17.739 3.605 13.144 1.00 96.31 108 GLY A N 1
ATOM 887 C CA . GLY A 1 108 ? -18.339 2.650 14.080 1.00 96.31 108 GLY A CA 1
ATOM 888 C C . GLY A 1 108 ? -17.687 1.263 14.043 1.00 96.31 108 GLY A C 1
ATOM 889 O O . GLY A 1 108 ? -18.349 0.268 14.328 1.00 96.31 108 GLY A O 1
ATOM 890 N N . LEU A 1 109 ? -16.409 1.189 13.662 1.00 95.88 109 LEU A N 1
ATOM 891 C CA . LEU A 1 109 ? -15.626 -0.041 13.571 1.00 95.88 109 LEU A CA 1
ATOM 892 C C . LEU A 1 109 ? -14.612 -0.130 14.715 1.00 95.88 109 LEU A C 1
ATOM 894 O O . LEU A 1 109 ? -13.988 0.858 15.098 1.00 95.88 109 LEU A O 1
ATOM 898 N N . GLU A 1 110 ? -14.377 -1.342 15.214 1.00 96.12 110 GLU A N 1
ATOM 899 C CA . GLU A 1 110 ? -13.361 -1.614 16.231 1.00 96.12 110 GLU A CA 1
ATOM 900 C C . GLU A 1 110 ? -12.205 -2.438 15.644 1.00 96.12 110 GLU A C 1
ATOM 902 O O . GLU A 1 110 ? -12.407 -3.365 14.862 1.00 96.12 110 GLU A O 1
ATOM 907 N N . LEU A 1 111 ? -10.964 -2.170 16.073 1.00 96.62 111 LEU A N 1
ATOM 908 C CA . LEU A 1 111 ? -9.772 -2.896 15.593 1.00 96.62 111 LEU A CA 1
ATOM 909 C C . LEU A 1 111 ? -9.880 -4.419 15.756 1.00 96.62 111 LEU A C 1
ATOM 911 O O . LEU A 1 111 ? -9.363 -5.174 14.932 1.00 96.62 111 LEU A O 1
ATOM 915 N N . LYS A 1 112 ? -10.547 -4.875 16.822 1.00 95.25 112 LYS A N 1
ATOM 916 C CA . LYS A 1 112 ? -10.738 -6.300 17.122 1.00 95.25 112 LYS A CA 1
ATOM 917 C C . LYS A 1 112 ? -11.559 -7.034 16.060 1.00 95.25 112 LYS A C 1
ATOM 919 O O . LYS A 1 112 ? -11.398 -8.255 15.984 1.00 95.25 112 LYS A O 1
ATOM 924 N N . ASP A 1 113 ? -12.346 -6.297 15.275 1.00 94.88 113 ASP A N 1
ATOM 925 C CA . ASP A 1 113 ? -13.258 -6.767 14.228 1.00 94.88 113 ASP A CA 1
ATOM 926 C C . ASP A 1 113 ? -12.687 -6.544 12.814 1.00 94.88 113 ASP A C 1
ATOM 928 O O . ASP A 1 113 ? -13.307 -6.917 11.824 1.00 94.88 113 ASP A O 1
ATOM 932 N N . CYS A 1 114 ? -11.465 -6.005 12.706 1.00 96.94 114 CYS A N 1
ATOM 933 C CA . CYS A 1 114 ? -10.819 -5.683 11.434 1.00 96.94 114 CYS A CA 1
ATOM 934 C C . CYS A 1 114 ? -9.554 -6.524 11.186 1.00 96.94 114 CYS A C 1
ATOM 936 O O . CYS A 1 114 ? -8.610 -6.519 11.984 1.00 96.94 114 CYS A O 1
ATOM 938 N N . LEU A 1 115 ? -9.480 -7.164 10.014 1.00 98.12 115 LEU A N 1
ATOM 939 C CA . LEU A 1 115 ? -8.217 -7.605 9.414 1.00 98.12 115 LEU A CA 1
ATOM 940 C C . LEU A 1 115 ? -7.709 -6.490 8.503 1.00 98.12 115 LEU A C 1
ATOM 942 O O . LEU A 1 115 ? -8.274 -6.213 7.451 1.00 98.12 115 LEU A O 1
ATOM 946 N N . GLN A 1 116 ? -6.654 -5.818 8.941 1.00 98.06 116 GLN A N 1
ATOM 947 C CA . GLN A 1 116 ? -6.137 -4.619 8.293 1.00 98.06 116 GLN A CA 1
ATOM 948 C C . GLN A 1 116 ? -4.975 -4.998 7.391 1.00 98.06 116 GLN A C 1
ATOM 950 O O . GLN A 1 116 ? -4.103 -5.740 7.830 1.00 98.06 116 GLN A O 1
ATOM 955 N N . PHE A 1 117 ? -4.892 -4.440 6.188 1.00 98.00 117 PHE A N 1
ATOM 956 C CA . PHE A 1 117 ? -3.683 -4.514 5.373 1.00 98.00 117 PHE A CA 1
ATOM 957 C C . PHE A 1 117 ? -3.129 -3.125 5.086 1.00 98.00 117 PHE A C 1
ATOM 959 O O . PHE A 1 117 ? -3.868 -2.142 5.099 1.00 98.00 117 PHE A O 1
ATOM 966 N N . ARG A 1 118 ? -1.819 -3.047 4.843 1.00 95.81 118 ARG A N 1
ATOM 967 C CA . ARG A 1 118 ? -1.173 -1.828 4.342 1.00 95.81 118 ARG A CA 1
ATOM 968 C C . ARG A 1 118 ? -0.760 -1.999 2.887 1.00 95.81 118 ARG A C 1
ATOM 970 O O . ARG A 1 118 ? -0.375 -3.090 2.465 1.00 95.81 118 ARG A O 1
ATOM 977 N N . LEU A 1 119 ? -0.841 -0.906 2.144 1.00 96.31 119 LEU A N 1
ATOM 978 C CA . LEU A 1 119 ? -0.446 -0.818 0.748 1.00 96.31 119 LEU A CA 1
ATOM 979 C C . LEU A 1 119 ? 0.029 0.611 0.486 1.00 96.31 119 LEU A C 1
ATOM 981 O O . LEU A 1 119 ? -0.656 1.556 0.883 1.00 96.31 119 LEU A O 1
ATOM 985 N N . ASP A 1 120 ? 1.203 0.752 -0.121 1.00 94.00 120 ASP A N 1
ATOM 986 C CA . ASP A 1 120 ? 1.749 2.056 -0.491 1.00 94.00 120 ASP A CA 1
ATOM 987 C C . ASP A 1 120 ? 1.116 2.518 -1.831 1.00 94.00 120 ASP A C 1
ATOM 989 O O . ASP A 1 120 ? 0.554 1.713 -2.576 1.00 94.00 120 ASP A O 1
ATOM 993 N N . ASP A 1 121 ? 1.150 3.822 -2.129 1.00 94.00 121 ASP A N 1
ATOM 994 C CA . ASP A 1 121 ? 0.456 4.452 -3.275 1.00 94.00 121 ASP A CA 1
ATOM 995 C C . ASP A 1 121 ? 1.154 4.250 -4.638 1.00 94.00 121 ASP A C 1
ATOM 997 O O . ASP A 1 121 ? 0.791 4.860 -5.647 1.00 94.00 121 ASP A O 1
ATOM 1001 N N . ASP A 1 122 ? 2.176 3.403 -4.669 1.00 94.44 122 ASP A N 1
ATOM 1002 C CA . ASP A 1 122 ? 2.927 2.977 -5.848 1.00 94.44 122 ASP A CA 1
ATOM 1003 C C . ASP A 1 122 ? 3.070 1.452 -5.974 1.00 94.44 122 ASP A C 1
ATOM 1005 O O . ASP A 1 122 ? 3.735 0.955 -6.893 1.00 94.44 122 ASP A O 1
ATOM 1009 N N . ASP A 1 123 ? 2.396 0.715 -5.091 1.00 95.44 123 ASP A N 1
ATOM 1010 C CA . ASP A 1 123 ? 2.353 -0.740 -5.088 1.00 95.44 123 ASP A CA 1
ATOM 1011 C C . ASP A 1 123 ? 1.041 -1.265 -5.683 1.00 95.44 123 ASP A C 1
ATOM 1013 O O . ASP A 1 123 ? -0.013 -0.624 -5.636 1.00 95.44 123 ASP A O 1
ATOM 1017 N N . CYS A 1 124 ? 1.103 -2.483 -6.216 1.00 96.25 124 CYS A N 1
ATOM 1018 C CA . CYS A 1 124 ? -0.020 -3.177 -6.835 1.00 96.25 124 CYS A CA 1
ATOM 1019 C C . CYS A 1 124 ? -0.128 -4.608 -6.298 1.00 96.25 124 CYS A C 1
ATOM 1021 O O . CYS A 1 124 ? 0.865 -5.329 -6.182 1.00 96.25 124 CYS A O 1
ATOM 1023 N N . VAL A 1 125 ? -1.344 -5.044 -5.974 1.00 98.62 125 VAL A N 1
ATOM 1024 C CA . VAL A 1 125 ? -1.626 -6.409 -5.502 1.00 98.62 125 VAL A CA 1
ATOM 1025 C C . VAL A 1 125 ? -2.398 -7.202 -6.551 1.00 98.62 125 VAL A C 1
ATOM 1027 O O . VAL A 1 125 ? -3.072 -6.643 -7.409 1.00 98.62 125 VAL A O 1
ATOM 1030 N N . SER A 1 126 ? -2.308 -8.530 -6.518 1.00 98.69 126 SER A N 1
ATOM 1031 C CA . SER A 1 126 ? -3.122 -9.370 -7.401 1.00 98.69 126 SER A CA 1
ATOM 1032 C C . SER A 1 126 ? -4.626 -9.103 -7.229 1.00 98.69 126 SER A C 1
ATOM 1034 O O . SER A 1 126 ?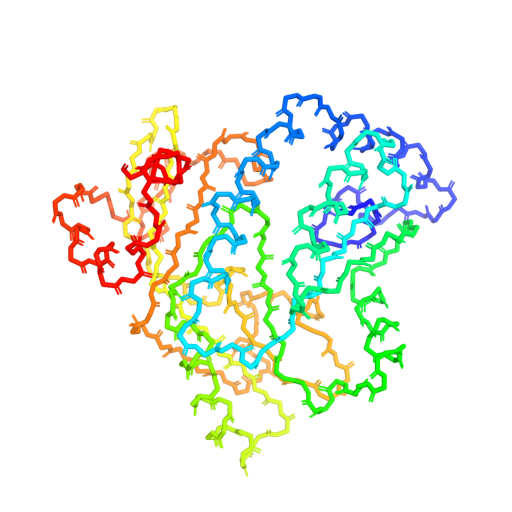 -5.087 -8.922 -6.103 1.00 98.69 126 SER A O 1
ATOM 1036 N N . LYS A 1 127 ? -5.418 -9.241 -8.303 1.00 98.69 127 LYS A N 1
ATOM 1037 C CA . LYS A 1 127 ? -6.899 -9.252 -8.248 1.00 98.69 127 LYS A CA 1
ATOM 1038 C C . LYS A 1 127 ? -7.525 -10.326 -7.340 1.00 98.69 127 LYS A C 1
ATOM 1040 O O . LYS A 1 127 ? -8.721 -10.309 -7.061 1.00 98.69 127 LYS A O 1
ATOM 1045 N N . ASP A 1 128 ? -6.732 -11.303 -6.906 1.00 98.62 128 ASP A N 1
ATOM 1046 C CA . ASP A 1 128 ? -7.139 -12.366 -5.981 1.00 98.62 128 ASP A CA 1
ATOM 1047 C C . ASP A 1 128 ? -6.787 -12.063 -4.513 1.00 98.62 128 ASP A C 1
ATOM 1049 O O . ASP A 1 128 ? -7.055 -12.894 -3.640 1.00 98.62 128 ASP A O 1
ATOM 1053 N N . TYR A 1 129 ? -6.146 -10.924 -4.233 1.00 98.81 129 TYR A N 1
ATOM 1054 C CA . TYR A 1 129 ? -5.576 -10.603 -2.926 1.00 98.81 129 TYR A CA 1
ATOM 1055 C C . TYR A 1 129 ? -6.627 -10.603 -1.808 1.00 98.81 129 TYR A C 1
ATOM 1057 O O . TYR A 1 129 ? -6.464 -11.349 -0.840 1.00 98.81 129 TYR A O 1
ATOM 1065 N N . ILE A 1 130 ? -7.722 -9.848 -1.955 1.00 98.75 130 ILE A N 1
ATOM 1066 C CA . ILE A 1 130 ? -8.769 -9.729 -0.924 1.00 98.75 130 ILE A CA 1
ATOM 1067 C C . ILE A 1 130 ? -9.425 -11.086 -0.668 1.00 98.75 130 ILE A C 1
ATOM 1069 O O . ILE A 1 130 ? -9.428 -11.572 0.461 1.00 98.75 130 ILE A O 1
ATOM 1073 N N . ARG A 1 131 ? -9.839 -11.780 -1.732 1.00 98.62 131 ARG A N 1
ATOM 1074 C CA . ARG A 1 131 ? -10.428 -13.125 -1.663 1.00 98.62 131 ARG A CA 1
ATOM 1075 C C . ARG A 1 131 ? -9.546 -14.120 -0.900 1.00 98.62 131 ARG A C 1
ATOM 1077 O O . ARG A 1 131 ? -10.027 -14.954 -0.129 1.00 98.62 131 ARG A O 1
ATOM 1084 N N . LYS A 1 132 ? -8.232 -14.090 -1.143 1.00 98.44 132 LYS A N 1
ATOM 1085 C CA . LYS A 1 132 ? -7.263 -14.950 -0.446 1.00 98.44 132 LYS A CA 1
ATOM 1086 C C . LYS A 1 132 ? -7.068 -14.530 1.000 1.00 98.44 132 LYS A C 1
ATOM 1088 O O . LYS A 1 132 ? -6.968 -15.400 1.865 1.00 98.44 132 LYS A O 1
ATOM 1093 N N . LEU A 1 133 ? -7.024 -13.228 1.255 1.00 98.62 133 LEU A N 1
ATOM 1094 C CA . LEU A 1 133 ? -6.891 -12.682 2.592 1.00 98.62 133 LEU A CA 1
ATOM 1095 C C . LEU A 1 133 ? -8.098 -13.051 3.464 1.00 98.62 133 LEU A C 1
ATOM 1097 O O . LEU A 1 133 ? -7.887 -13.540 4.571 1.00 98.62 133 LEU A O 1
ATOM 1101 N N . HIS A 1 134 ? -9.325 -12.934 2.950 1.00 98.25 134 HIS A N 1
ATOM 1102 C CA . HIS A 1 134 ? -10.548 -13.370 3.634 1.00 98.25 134 HIS A CA 1
ATOM 1103 C C . HIS A 1 134 ? -10.502 -14.848 3.999 1.00 98.25 134 HIS A C 1
ATOM 1105 O O . HIS A 1 134 ? -10.684 -15.199 5.161 1.00 98.25 134 HIS A O 1
ATOM 1111 N N . LYS A 1 135 ? -10.123 -15.718 3.053 1.00 98.25 135 LYS A N 1
ATOM 1112 C CA . LYS A 1 135 ? -9.989 -17.157 3.324 1.00 98.25 135 LYS A CA 1
ATOM 1113 C C . LYS A 1 135 ? -9.047 -17.455 4.502 1.00 98.25 135 LYS A C 1
ATOM 1115 O O . LYS A 1 135 ? -9.338 -18.327 5.328 1.00 98.25 135 LYS A O 1
ATOM 1120 N N . HIS A 1 136 ? -7.901 -16.776 4.563 1.00 98.44 136 HIS A N 1
ATOM 1121 C CA . HIS A 1 136 ? -6.957 -16.932 5.676 1.00 98.44 136 HIS A CA 1
ATOM 1122 C C . HIS A 1 136 ? -7.503 -16.320 6.963 1.00 98.44 136 HIS A C 1
ATOM 1124 O O . HIS A 1 136 ? -7.396 -16.949 8.015 1.00 98.44 136 HIS A O 1
ATOM 1130 N N . GLY A 1 137 ? -8.135 -15.149 6.866 1.00 97.81 137 GLY A N 1
ATOM 1131 C CA . GLY A 1 137 ? -8.838 -14.479 7.954 1.00 97.81 137 GLY A CA 1
ATOM 1132 C C . GLY A 1 137 ? -9.848 -15.404 8.623 1.00 97.81 137 GLY A C 1
ATOM 1133 O O . GLY A 1 137 ? -9.656 -15.750 9.782 1.00 97.81 137 GLY A O 1
ATOM 1134 N N . ASP A 1 138 ? -10.831 -15.912 7.879 1.00 97.06 138 ASP A N 1
ATOM 1135 C CA . ASP A 1 138 ? -11.890 -16.817 8.359 1.00 97.06 138 ASP A CA 1
ATOM 1136 C C . ASP A 1 138 ? -11.365 -18.066 9.071 1.00 97.06 138 ASP A C 1
ATOM 1138 O O . ASP A 1 138 ? -12.029 -18.651 9.934 1.00 97.06 138 ASP A O 1
ATOM 1142 N N . THR A 1 139 ? -10.177 -18.521 8.677 1.00 97.44 139 THR A N 1
ATOM 1143 C CA . THR A 1 139 ? -9.536 -19.694 9.268 1.00 97.44 139 THR A CA 1
ATOM 1144 C C . THR A 1 139 ? -8.814 -19.323 10.560 1.00 97.44 139 THR A C 1
ATOM 1146 O O . THR A 1 139 ? -9.057 -19.937 11.598 1.00 97.44 139 THR A O 1
ATOM 1149 N N . LEU A 1 140 ? -7.944 -18.312 10.518 1.00 97.94 140 LEU A N 1
ATOM 1150 C CA . LEU A 1 140 ? -7.099 -17.920 11.648 1.00 97.94 140 LEU A CA 1
ATOM 1151 C C . LEU A 1 140 ? -7.903 -17.260 12.774 1.00 97.94 140 LEU A C 1
ATOM 1153 O O . LEU A 1 140 ? -7.587 -17.458 13.949 1.00 97.94 140 LEU A O 1
ATOM 1157 N N . TRP A 1 141 ? -8.975 -16.539 12.440 1.00 96.88 141 TRP A N 1
ATOM 1158 C CA . TRP A 1 141 ? -9.813 -15.836 13.414 1.00 96.88 141 TRP A CA 1
ATOM 1159 C C . TRP A 1 141 ? -10.467 -16.769 14.431 1.00 96.88 141 TRP A C 1
ATOM 1161 O O . TRP A 1 141 ? -10.672 -16.387 15.581 1.00 96.88 141 TRP A O 1
ATOM 1171 N N . LYS A 1 142 ? -10.751 -18.013 14.027 1.00 96.81 142 LYS A N 1
ATOM 1172 C CA . LYS A 1 142 ? -11.371 -19.039 14.879 1.00 96.81 142 LYS A CA 1
ATOM 1173 C C . LYS A 1 142 ? -10.482 -19.469 16.044 1.00 96.81 142 LYS A C 1
ATOM 1175 O O . LYS A 1 142 ? -10.998 -19.954 17.045 1.00 96.81 142 LYS A O 1
ATOM 1180 N N . ALA A 1 143 ? -9.164 -19.321 15.908 1.00 96.62 143 ALA A N 1
ATOM 1181 C CA . ALA A 1 143 ? -8.191 -19.829 16.873 1.00 96.62 143 ALA A CA 1
ATOM 1182 C C . ALA A 1 143 ? -7.313 -18.736 17.500 1.00 96.62 143 ALA A C 1
ATOM 1184 O O . ALA A 1 143 ? -6.691 -18.977 18.535 1.00 96.62 143 ALA A O 1
ATOM 1185 N N . HIS A 1 144 ? -7.235 -17.542 16.899 1.00 97.69 144 HIS A N 1
ATOM 1186 C CA . HIS A 1 144 ? -6.233 -16.548 17.277 1.00 97.69 144 HIS A CA 1
ATOM 1187 C C . HIS A 1 144 ? -6.811 -15.145 17.489 1.00 97.69 144 HIS A C 1
ATOM 1189 O O . HIS A 1 144 ? -7.371 -14.526 16.586 1.00 97.69 144 HIS A O 1
ATOM 1195 N N . GLY A 1 145 ? -6.576 -14.608 18.694 1.00 95.38 145 GLY A N 1
ATOM 1196 C CA . GLY A 1 145 ? -6.872 -13.224 19.089 1.00 95.38 145 GLY A CA 1
ATOM 1197 C C . GLY A 1 145 ? -6.085 -12.163 18.302 1.00 95.38 145 GLY A C 1
ATOM 1198 O O . GLY A 1 145 ? -6.550 -11.041 18.132 1.00 95.38 145 GLY A O 1
ATOM 1199 N N . ALA A 1 146 ? -4.910 -1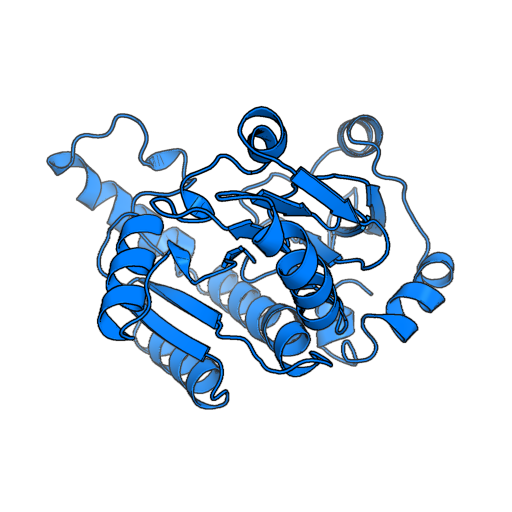2.524 17.793 1.00 97.94 146 ALA A N 1
ATOM 1200 C CA . ALA A 1 146 ? -4.108 -11.702 16.900 1.00 97.94 146 ALA A CA 1
ATOM 1201 C C . ALA A 1 146 ? -3.341 -12.602 15.932 1.00 97.94 146 ALA A C 1
ATOM 1203 O O . ALA A 1 146 ? -2.816 -13.642 16.339 1.00 97.94 146 ALA A O 1
ATOM 1204 N N . PHE A 1 147 ? -3.282 -12.207 14.665 1.00 98.69 147 PHE A N 1
ATOM 1205 C CA . PHE A 1 147 ? -2.545 -12.933 13.639 1.00 98.69 147 PHE A CA 1
ATOM 1206 C C . PHE A 1 147 ? -2.152 -12.013 12.485 1.00 98.69 147 PHE A C 1
ATOM 1208 O O . PHE A 1 147 ? -2.692 -10.916 12.333 1.00 98.69 147 PHE A O 1
ATOM 1215 N N . ALA A 1 148 ? -1.242 -12.490 11.645 1.00 98.62 148 ALA A N 1
ATOM 1216 C CA . ALA A 1 148 ? -0.829 -11.803 10.437 1.00 98.62 148 ALA A CA 1
ATOM 1217 C C . ALA A 1 148 ? -0.786 -12.727 9.220 1.00 98.62 148 ALA A C 1
ATOM 1219 O O . ALA A 1 148 ? -0.571 -13.933 9.344 1.00 98.62 148 ALA A O 1
ATOM 1220 N N . VAL A 1 149 ? -0.950 -12.138 8.039 1.00 98.69 149 VAL A N 1
ATOM 1221 C CA . VAL A 1 149 ? -0.858 -12.816 6.743 1.00 98.69 149 VAL A CA 1
ATOM 1222 C C . VAL A 1 149 ? 0.087 -12.024 5.848 1.00 98.69 149 VAL A C 1
ATOM 1224 O O . VAL A 1 149 ? 0.029 -10.796 5.795 1.00 98.69 149 VAL A O 1
ATOM 1227 N N . SER A 1 150 ? 0.969 -12.724 5.142 1.00 98.38 150 SER A N 1
ATOM 1228 C CA . SER A 1 150 ? 1.830 -12.137 4.121 1.00 98.38 150 SER A CA 1
ATOM 1229 C C . SER A 1 150 ? 1.824 -12.970 2.847 1.00 98.38 150 SER A C 1
ATOM 1231 O O . SER A 1 150 ? 1.881 -14.202 2.893 1.00 98.38 150 SER A O 1
ATOM 1233 N N . PHE A 1 151 ? 1.819 -12.275 1.711 1.00 98.44 151 PHE A N 1
ATOM 1234 C CA . PHE A 1 151 ? 1.969 -12.854 0.384 1.00 98.44 151 PHE A CA 1
ATOM 1235 C C . PHE A 1 151 ? 3.354 -12.469 -0.175 1.00 98.44 151 PHE A C 1
ATOM 1237 O O . PHE A 1 151 ? 3.539 -11.352 -0.649 1.00 98.44 151 PHE A O 1
ATOM 1244 N N . PRO A 1 152 ? 4.371 -13.344 -0.056 1.00 97.62 152 PRO A N 1
ATOM 1245 C CA . PRO A 1 152 ? 5.785 -12.993 -0.220 1.00 97.62 152 PRO A CA 1
ATOM 1246 C C . PRO A 1 152 ? 6.263 -12.946 -1.674 1.00 97.62 152 PRO A C 1
ATOM 1248 O O . PRO A 1 152 ? 7.428 -12.630 -1.905 1.00 97.62 152 PRO A O 1
ATOM 1251 N N . THR A 1 153 ? 5.435 -13.353 -2.639 1.00 97.88 153 THR A N 1
ATOM 1252 C CA . THR A 1 153 ? 5.823 -13.419 -4.052 1.00 97.88 153 THR A CA 1
ATOM 1253 C C . THR A 1 153 ? 5.734 -12.019 -4.652 1.00 97.88 153 THR A C 1
ATOM 1255 O O . THR A 1 153 ? 4.645 -11.503 -4.859 1.00 97.88 153 THR A O 1
ATOM 1258 N N . VAL A 1 154 ? 6.872 -11.405 -4.960 1.00 97.94 154 VAL A N 1
ATOM 1259 C CA . VAL A 1 154 ? 6.943 -10.021 -5.440 1.00 97.94 154 VAL A CA 1
ATOM 1260 C C . VAL A 1 154 ? 7.590 -9.981 -6.821 1.00 97.94 154 VAL A C 1
ATOM 1262 O O . VAL A 1 154 ? 8.648 -10.579 -7.045 1.00 97.94 154 VAL A O 1
ATOM 1265 N N . ILE A 1 155 ? 6.966 -9.253 -7.743 1.00 97.94 155 ILE A N 1
ATOM 1266 C CA . ILE A 1 155 ? 7.607 -8.740 -8.952 1.00 97.94 155 ILE A CA 1
ATOM 1267 C C . ILE A 1 155 ? 8.127 -7.349 -8.594 1.00 97.94 155 ILE A C 1
ATOM 1269 O O . ILE A 1 155 ? 7.373 -6.389 -8.469 1.00 97.94 155 ILE A O 1
ATOM 1273 N N . TYR A 1 156 ? 9.429 -7.250 -8.369 1.00 97.00 156 TYR A N 1
ATOM 1274 C CA . TYR A 1 156 ? 10.088 -5.984 -8.101 1.00 97.00 156 TYR A CA 1
ATOM 1275 C C . TYR A 1 156 ? 10.492 -5.356 -9.435 1.00 97.00 156 TYR A C 1
ATOM 1277 O O . TYR A 1 156 ? 11.316 -5.916 -10.162 1.00 97.00 156 TYR A O 1
ATOM 1285 N N . SER A 1 157 ? 9.865 -4.234 -9.770 1.00 95.94 157 SER A N 1
ATOM 1286 C CA . SER A 1 157 ? 10.007 -3.558 -11.056 1.00 95.94 157 SER A CA 1
ATOM 1287 C C . SER A 1 157 ? 10.846 -2.299 -10.897 1.00 95.94 157 SER A C 1
ATOM 1289 O O . SER A 1 157 ? 10.403 -1.303 -10.326 1.00 95.94 157 SER A O 1
ATOM 1291 N N . VAL A 1 158 ? 12.088 -2.350 -11.375 1.00 95.19 158 VAL A N 1
ATOM 1292 C CA . VAL A 1 158 ? 12.966 -1.178 -11.422 1.00 95.19 158 VAL A CA 1
ATOM 1293 C C . VAL A 1 158 ? 12.747 -0.499 -12.768 1.00 95.19 158 VAL A C 1
ATOM 1295 O O . VAL A 1 158 ? 13.154 -1.037 -13.800 1.00 95.19 158 VAL A O 1
ATOM 1298 N N . ILE A 1 159 ? 12.091 0.661 -12.749 1.00 92.00 159 ILE A N 1
ATOM 1299 C CA . ILE A 1 159 ? 11.579 1.334 -13.952 1.00 92.00 159 ILE A CA 1
ATOM 1300 C C . ILE A 1 159 ? 12.708 1.956 -14.779 1.00 92.00 159 ILE A C 1
ATOM 1302 O O . ILE A 1 159 ? 12.639 1.976 -16.006 1.00 92.00 159 ILE A O 1
ATOM 1306 N N . ASP A 1 160 ? 13.774 2.417 -14.127 1.00 89.19 160 ASP A N 1
ATOM 1307 C CA . ASP A 1 160 ? 14.858 3.165 -14.756 1.00 89.19 160 ASP A CA 1
ATOM 1308 C C . ASP A 1 160 ? 16.224 2.972 -14.063 1.00 89.19 160 ASP A C 1
ATOM 1310 O O . ASP A 1 160 ? 16.365 2.354 -13.002 1.00 89.19 160 ASP A O 1
ATOM 1314 N N . GLY A 1 161 ? 17.270 3.524 -14.681 1.00 89.38 161 GLY A N 1
ATOM 1315 C CA . GLY A 1 161 ? 18.631 3.494 -14.151 1.00 89.38 161 GLY A CA 1
ATOM 1316 C C . GLY A 1 161 ? 19.399 2.191 -14.433 1.00 89.38 161 GLY A C 1
ATOM 1317 O O . GLY A 1 161 ? 18.949 1.322 -15.176 1.00 89.38 161 GLY A O 1
ATOM 1318 N N . PRO A 1 162 ? 20.604 2.031 -13.856 1.00 90.38 162 PRO A N 1
ATOM 1319 C CA . PRO A 1 162 ? 21.547 0.971 -14.242 1.00 90.38 162 PRO A CA 1
ATOM 1320 C C . PRO A 1 162 ? 21.085 -0.447 -13.877 1.00 90.38 162 PRO A C 1
ATOM 1322 O O . PRO A 1 162 ? 21.606 -1.428 -14.407 1.00 90.38 162 PRO A O 1
ATOM 1325 N N . THR A 1 163 ? 20.126 -0.570 -12.959 1.00 94.12 163 THR A N 1
ATOM 1326 C CA . THR A 1 163 ? 19.525 -1.842 -12.544 1.00 94.12 163 THR A CA 1
ATOM 1327 C C . THR A 1 163 ? 18.091 -2.007 -13.042 1.00 94.12 163 THR A C 1
ATOM 1329 O O . THR A 1 163 ? 17.367 -2.846 -12.517 1.00 94.12 163 THR A O 1
ATOM 1332 N N . GLN A 1 164 ? 17.698 -1.259 -14.079 1.00 94.75 164 GLN A N 1
ATOM 1333 C CA . GLN A 1 164 ? 16.394 -1.390 -14.723 1.00 94.75 164 GLN A CA 1
ATOM 1334 C C . GLN A 1 164 ? 16.077 -2.849 -15.092 1.00 94.75 164 GLN A C 1
ATOM 1336 O O . GLN A 1 164 ? 16.914 -3.600 -15.629 1.00 94.75 164 GLN A O 1
ATOM 1341 N N . GLY A 1 165 ? 14.838 -3.244 -14.813 1.00 95.25 165 GLY A N 1
ATOM 1342 C CA . GLY A 1 165 ? 14.277 -4.535 -15.179 1.00 95.25 165 GLY A CA 1
ATOM 1343 C C . GLY A 1 165 ? 13.331 -5.106 -14.131 1.00 95.25 165 GLY A C 1
ATOM 1344 O O . GLY A 1 165 ? 13.131 -4.547 -13.053 1.00 95.25 165 GLY A O 1
ATOM 1345 N N . LEU A 1 166 ? 12.782 -6.270 -14.470 1.00 96.88 166 LEU A N 1
ATOM 1346 C CA . LEU A 1 166 ? 11.877 -7.028 -13.620 1.00 96.88 166 LEU A CA 1
ATOM 1347 C C . LEU A 1 166 ? 12.652 -8.066 -12.813 1.00 96.88 166 LEU A C 1
ATOM 1349 O O . LEU A 1 166 ? 13.566 -8.725 -13.317 1.00 96.88 166 LEU A O 1
ATOM 1353 N N . TYR A 1 167 ? 12.281 -8.222 -11.547 1.00 97.44 167 TYR A N 1
ATOM 1354 C CA . TYR A 1 167 ? 12.919 -9.154 -10.631 1.00 97.44 167 TYR A CA 1
ATOM 1355 C C . TYR A 1 167 ? 11.873 -9.959 -9.875 1.00 97.44 167 TYR A C 1
ATOM 1357 O O . TYR A 1 167 ? 10.956 -9.411 -9.273 1.00 97.44 167 TYR A O 1
ATOM 1365 N N . ARG A 1 168 ? 12.052 -11.276 -9.829 1.00 97.31 168 ARG A N 1
ATOM 1366 C CA . ARG A 1 168 ? 11.331 -12.138 -8.897 1.00 97.31 168 ARG A CA 1
ATOM 1367 C C . ARG A 1 168 ? 11.988 -12.049 -7.535 1.00 97.31 168 ARG A C 1
ATOM 1369 O O . ARG A 1 168 ? 13.197 -12.261 -7.404 1.00 97.31 168 ARG A O 1
ATOM 1376 N N . TRP A 1 169 ? 11.182 -11.791 -6.521 1.00 97.50 169 TRP A N 1
ATOM 1377 C CA . TRP A 1 169 ? 11.643 -11.668 -5.154 1.00 97.50 169 TRP A CA 1
ATOM 1378 C C . TRP A 1 169 ? 10.691 -12.399 -4.215 1.00 97.50 169 TRP A C 1
ATOM 1380 O O . TRP A 1 169 ? 9.483 -12.213 -4.277 1.00 97.50 169 TRP A O 1
ATOM 1390 N N . PHE A 1 170 ? 11.239 -13.269 -3.369 1.00 97.31 170 PHE A N 1
ATOM 1391 C CA . PHE A 1 170 ? 10.493 -13.899 -2.288 1.00 97.31 170 PHE A CA 1
ATOM 1392 C C . PHE A 1 170 ? 10.853 -13.182 -0.991 1.00 97.31 170 PHE A C 1
ATOM 1394 O O . PHE A 1 170 ? 11.976 -13.332 -0.506 1.00 97.31 170 PHE A O 1
ATOM 1401 N N . ASN A 1 171 ? 9.932 -12.382 -0.456 1.00 96.88 171 ASN A N 1
ATOM 1402 C CA . ASN A 1 171 ? 10.179 -11.598 0.748 1.00 96.88 171 ASN A CA 1
ATOM 1403 C C . ASN A 1 171 ? 8.947 -11.560 1.667 1.00 96.88 171 ASN A C 1
ATOM 1405 O O . ASN A 1 171 ? 8.070 -10.712 1.488 1.00 96.88 171 ASN A O 1
ATOM 1409 N N . PRO A 1 172 ? 8.847 -12.484 2.638 1.00 96.88 172 PRO A N 1
ATOM 1410 C CA . PRO A 1 172 ? 7.732 -12.508 3.570 1.00 96.88 172 PRO A CA 1
ATOM 1411 C C . PRO A 1 172 ? 7.756 -11.289 4.487 1.00 96.88 172 PRO A C 1
ATOM 1413 O O . PRO A 1 172 ? 8.806 -10.830 4.932 1.00 96.88 172 PRO A O 1
ATOM 1416 N N . PHE A 1 173 ? 6.561 -10.789 4.777 1.00 96.69 173 PHE A N 1
ATOM 1417 C CA . PHE A 1 173 ? 6.316 -9.585 5.560 1.00 96.69 173 PHE A CA 1
ATOM 1418 C C . PHE A 1 173 ? 7.058 -8.360 5.009 1.00 96.69 173 PHE A C 1
ATOM 1420 O O . PHE A 1 173 ? 7.543 -7.534 5.781 1.00 96.69 173 PHE A O 1
ATOM 1427 N N . LEU A 1 174 ? 7.139 -8.227 3.677 1.00 94.50 174 LEU A N 1
ATOM 1428 C CA . LEU A 1 174 ? 7.379 -6.940 3.016 1.00 94.50 174 LEU A CA 1
ATOM 1429 C C . LEU A 1 174 ? 6.180 -6.001 3.258 1.00 94.50 174 LEU A C 1
ATOM 1431 O O . LEU A 1 174 ? 5.081 -6.466 3.541 1.00 94.50 174 LEU A O 1
ATOM 1435 N N . GLY A 1 175 ? 6.389 -4.683 3.172 1.00 91.62 175 GLY A N 1
ATOM 1436 C CA . GLY A 1 175 ? 5.336 -3.689 3.409 1.00 91.62 175 GLY A CA 1
ATOM 1437 C C . GLY A 1 175 ? 4.118 -3.812 2.484 1.00 91.62 175 GLY A C 1
ATOM 1438 O O . GLY A 1 175 ? 3.024 -3.456 2.905 1.00 91.62 175 GLY A O 1
ATOM 1439 N N . VAL A 1 176 ? 4.275 -4.365 1.278 1.00 95.56 176 VAL A N 1
ATOM 1440 C CA . VAL A 1 176 ? 3.190 -4.542 0.302 1.00 95.56 176 VAL A CA 1
ATOM 1441 C C . VAL A 1 176 ? 2.203 -5.630 0.736 1.00 95.56 176 VAL A C 1
ATOM 1443 O O . VAL A 1 176 ? 2.550 -6.809 0.820 1.00 95.56 176 VAL A O 1
ATOM 1446 N N . GLY A 1 177 ? 0.957 -5.247 1.020 1.00 96.25 177 GLY A N 1
ATOM 1447 C CA . GLY A 1 177 ? -0.129 -6.193 1.296 1.00 96.25 177 GLY A CA 1
ATOM 1448 C C . GLY A 1 177 ? 0.097 -7.072 2.531 1.00 96.25 177 GLY A C 1
ATOM 1449 O O . GLY A 1 177 ? -0.462 -8.164 2.629 1.00 96.25 177 GLY A O 1
ATOM 1450 N N . VAL A 1 178 ? 0.943 -6.649 3.476 1.00 97.62 178 VAL A N 1
ATOM 1451 C CA . VAL A 1 178 ? 1.011 -7.328 4.774 1.00 97.62 178 VAL A CA 1
ATOM 1452 C C . VAL A 1 178 ? -0.248 -7.001 5.560 1.00 97.62 178 VAL A C 1
ATOM 1454 O O . VAL A 1 178 ? -0.632 -5.833 5.680 1.00 97.62 178 VAL A O 1
ATOM 1457 N N . ALA A 1 179 ? -0.881 -8.041 6.092 1.00 98.44 179 ALA A N 1
ATOM 1458 C CA . ALA A 1 179 ? -2.124 -7.926 6.825 1.00 98.44 179 ALA A CA 1
ATOM 1459 C C . ALA A 1 179 ? -1.963 -8.355 8.282 1.00 98.44 179 ALA A C 1
ATOM 1461 O O . ALA A 1 179 ? -1.249 -9.310 8.587 1.00 98.44 179 ALA A O 1
ATOM 1462 N N . VAL A 1 180 ? -2.644 -7.650 9.180 1.00 98.50 180 VAL A N 1
ATOM 1463 C CA . VAL A 1 180 ? -2.635 -7.861 10.625 1.00 98.50 180 VAL A CA 1
ATOM 1464 C C . VAL A 1 180 ? -4.051 -7.720 11.164 1.00 98.50 180 VAL A C 1
ATOM 1466 O O . VAL A 1 180 ? -4.734 -6.724 10.928 1.00 98.50 180 VAL A O 1
ATOM 1469 N N . ARG A 1 181 ? -4.461 -8.700 11.963 1.00 98.25 181 ARG A N 1
ATOM 1470 C CA . ARG A 1 181 ? -5.586 -8.592 12.886 1.00 98.25 181 ARG A CA 1
ATOM 1471 C C . ARG A 1 181 ? -5.018 -8.469 14.290 1.00 98.25 181 ARG A C 1
ATOM 1473 O O . ARG A 1 181 ? -4.293 -9.357 14.739 1.00 98.25 181 ARG A O 1
ATOM 1480 N N . HIS A 1 182 ? -5.345 -7.390 14.995 1.00 97.81 182 HIS A N 1
ATOM 1481 C CA . HIS A 1 182 ? -4.904 -7.178 16.372 1.00 97.81 182 HIS A CA 1
ATOM 1482 C C . HIS A 1 182 ? -5.923 -6.317 17.138 1.00 97.81 182 HIS A C 1
ATOM 1484 O O . HIS A 1 182 ? -6.334 -5.284 16.617 1.00 97.81 182 HIS A O 1
ATOM 1490 N N . PRO A 1 183 ? -6.311 -6.674 18.379 1.00 96.50 183 PRO A N 1
ATOM 1491 C CA . PRO A 1 183 ? -7.428 -6.013 19.051 1.00 96.50 183 PRO A CA 1
ATOM 1492 C C . PRO A 1 183 ? -7.138 -4.580 19.514 1.00 96.50 183 PR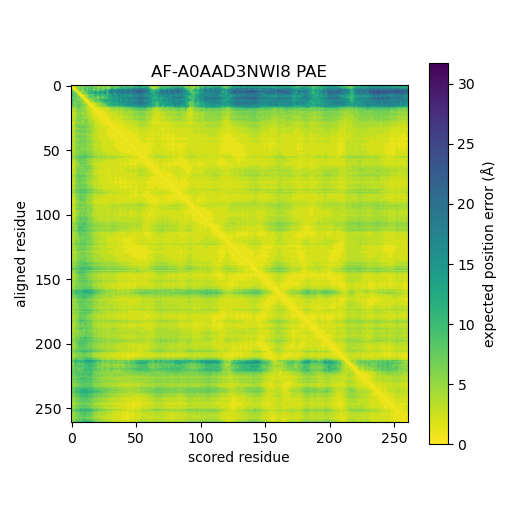O A C 1
ATOM 1494 O O . PRO A 1 183 ? -8.070 -3.810 19.698 1.00 96.50 183 PRO A O 1
ATOM 1497 N N . GLN A 1 184 ? -5.865 -4.217 19.712 1.00 95.75 184 GLN A N 1
ATOM 1498 C CA . GLN A 1 184 ? -5.478 -2.894 20.237 1.00 95.75 184 GLN A CA 1
ATOM 1499 C C . GLN A 1 184 ? -4.478 -2.116 19.373 1.00 95.75 184 GLN A C 1
ATOM 1501 O O . GLN A 1 184 ? -4.031 -1.048 19.776 1.00 95.75 184 GLN A O 1
ATOM 1506 N N . ARG A 1 185 ? -4.027 -2.661 18.239 1.00 96.50 185 ARG A N 1
ATOM 1507 C CA . ARG A 1 185 ? -2.972 -2.029 17.432 1.00 96.50 185 ARG A CA 1
ATOM 1508 C C . ARG A 1 185 ? -3.338 -2.079 15.967 1.00 96.50 185 ARG A C 1
ATOM 1510 O O . ARG A 1 185 ? -3.921 -3.055 15.502 1.00 96.50 185 ARG A O 1
ATOM 1517 N N . THR A 1 186 ? -2.959 -1.034 15.250 1.00 96.75 186 THR A N 1
ATOM 1518 C CA . THR A 1 186 ? -3.095 -1.007 13.802 1.00 96.75 186 THR A CA 1
ATOM 1519 C C . THR A 1 186 ? -1.995 -1.820 13.124 1.00 96.75 186 THR A C 1
ATOM 1521 O O . THR A 1 186 ? -0.981 -2.150 13.747 1.00 96.75 186 THR A O 1
ATOM 1524 N N . VAL A 1 187 ? -2.146 -2.089 11.825 1.00 96.25 187 VAL A N 1
ATOM 1525 C CA . VAL A 1 187 ? -1.080 -2.694 11.003 1.00 96.25 187 VAL A CA 1
ATOM 1526 C C . VAL A 1 187 ? 0.222 -1.873 11.034 1.00 96.25 187 VAL A C 1
ATOM 1528 O O . VAL A 1 187 ? 1.310 -2.443 11.056 1.00 96.25 187 VAL A O 1
ATOM 1531 N N . PHE A 1 188 ? 0.126 -0.543 11.145 1.00 93.75 188 PHE A N 1
ATOM 1532 C CA . PHE A 1 188 ? 1.271 0.369 11.280 1.00 93.75 188 PHE A CA 1
ATOM 1533 C C . PHE A 1 188 ? 1.872 0.408 12.696 1.00 93.75 188 PHE A C 1
ATOM 1535 O O . PHE A 1 188 ? 2.925 1.004 12.905 1.00 93.75 188 PHE A O 1
ATOM 1542 N N . GLY A 1 189 ? 1.244 -0.246 13.678 1.00 93.06 189 GLY A N 1
ATOM 1543 C CA . GLY A 1 189 ? 1.786 -0.410 15.031 1.00 93.06 189 GLY A CA 1
ATOM 1544 C C . GLY A 1 189 ? 2.923 -1.435 15.128 1.00 93.06 189 GLY A C 1
ATOM 1545 O O . GLY A 1 189 ? 3.457 -1.666 16.218 1.00 93.06 189 GLY A O 1
ATOM 1546 N N . PHE A 1 190 ? 3.286 -2.068 14.009 1.00 93.62 190 PHE A N 1
ATOM 1547 C CA . PHE A 1 190 ? 4.328 -3.081 13.925 1.00 93.62 190 PHE A CA 1
ATOM 1548 C C . PHE A 1 190 ? 5.303 -2.747 12.799 1.00 93.62 190 PHE A C 1
ATOM 1550 O O . PHE A 1 190 ? 4.908 -2.499 11.662 1.00 93.62 190 PHE A O 1
ATOM 1557 N N . ALA A 1 191 ? 6.602 -2.835 13.088 1.00 92.88 191 ALA A N 1
ATOM 1558 C CA . ALA A 1 191 ? 7.595 -2.911 12.026 1.00 92.88 191 ALA A CA 1
ATOM 1559 C C . ALA A 1 191 ? 7.331 -4.195 11.224 1.00 92.88 191 ALA A C 1
ATOM 1561 O O . ALA A 1 191 ? 7.434 -5.287 11.786 1.00 92.88 191 ALA A O 1
ATOM 1562 N N . HIS A 1 192 ? 6.975 -4.067 9.943 1.00 94.06 192 HIS A N 1
ATOM 1563 C CA . HIS A 1 192 ? 6.422 -5.173 9.152 1.00 94.06 192 HIS A CA 1
ATOM 1564 C C . HIS A 1 192 ? 7.300 -6.441 9.198 1.00 94.06 192 HIS A C 1
ATOM 1566 O O . HIS A 1 192 ? 6.813 -7.524 9.505 1.00 94.06 192 HIS A O 1
ATOM 1572 N N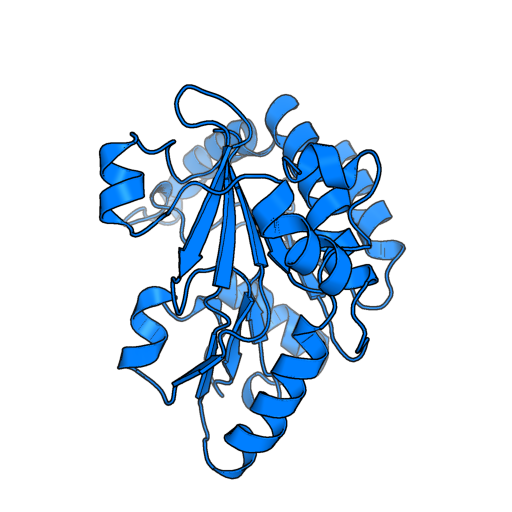 . TYR A 1 193 ? 8.622 -6.295 9.069 1.00 93.38 193 TYR A N 1
ATOM 1573 C CA . TYR A 1 193 ? 9.591 -7.399 9.120 1.00 93.38 193 TYR A CA 1
ATOM 1574 C C . TYR A 1 193 ? 9.694 -8.115 10.485 1.00 93.38 193 TYR A C 1
ATOM 1576 O O . TYR A 1 193 ? 10.273 -9.195 10.570 1.00 93.38 193 TYR A O 1
ATOM 1584 N N . ARG A 1 194 ? 9.161 -7.526 11.565 1.00 95.38 194 ARG A N 1
ATOM 1585 C CA . ARG A 1 194 ? 9.131 -8.114 12.919 1.00 95.38 194 ARG A CA 1
ATOM 1586 C C . ARG A 1 194 ? 7.809 -8.777 13.277 1.00 95.38 194 ARG A C 1
ATOM 1588 O O . ARG A 1 194 ? 7.754 -9.468 14.290 1.00 95.38 194 ARG A O 1
ATOM 1595 N N . ILE A 1 195 ? 6.758 -8.581 12.485 1.00 96.94 195 ILE A N 1
ATOM 1596 C CA . ILE A 1 195 ? 5.448 -9.205 12.710 1.00 96.94 195 ILE A CA 1
ATOM 1597 C C . ILE A 1 195 ? 5.548 -10.716 13.004 1.00 96.94 195 ILE A C 1
ATOM 1599 O O . ILE A 1 195 ? 4.984 -11.139 14.018 1.00 96.94 195 ILE A O 1
ATOM 1603 N N . PRO A 1 196 ? 6.302 -11.534 12.235 1.00 96.50 196 PRO A N 1
ATOM 1604 C CA . PRO A 1 196 ? 6.343 -12.976 12.480 1.00 96.50 196 PRO A CA 1
ATOM 1605 C C . PRO A 1 196 ? 7.031 -13.369 13.794 1.00 96.50 196 PRO A C 1
ATOM 1607 O O . PRO A 1 196 ? 6.954 -14.525 14.193 1.00 96.50 196 PRO A O 1
ATOM 1610 N N . THR A 1 197 ? 7.701 -12.439 14.483 1.00 96.38 197 THR A N 1
ATOM 1611 C CA . THR A 1 197 ? 8.356 -12.717 15.770 1.00 96.38 197 THR A CA 1
ATOM 1612 C C . THR A 1 197 ? 7.482 -12.367 16.973 1.00 96.38 197 THR A C 1
ATOM 1614 O O . THR A 1 197 ? 7.935 -12.539 18.101 1.00 96.38 197 THR A O 1
ATOM 1617 N N . VAL A 1 198 ? 6.288 -11.792 16.771 1.00 96.00 198 VAL A N 1
ATOM 1618 C CA . VAL A 1 198 ? 5.458 -11.252 17.868 1.00 96.00 198 VAL A CA 1
ATOM 1619 C C . VAL A 1 198 ? 4.001 -11.717 17.857 1.00 96.00 198 VAL A C 1
ATOM 1621 O O . VAL A 1 198 ? 3.289 -11.458 18.823 1.00 96.00 198 VAL A O 1
ATOM 1624 N N . MET A 1 199 ? 3.539 -12.391 16.802 1.00 96.56 199 MET A N 1
ATOM 1625 C CA . MET A 1 199 ? 2.193 -12.970 16.728 1.00 96.56 199 MET A CA 1
ATOM 1626 C C . MET A 1 199 ? 2.161 -14.177 15.787 1.00 96.56 199 MET A C 1
ATOM 1628 O O . MET A 1 199 ? 3.107 -14.405 15.033 1.00 96.56 199 MET A O 1
ATOM 1632 N N . VAL A 1 200 ? 1.064 -14.940 15.818 1.00 98.06 200 VAL A N 1
ATOM 1633 C CA . VAL A 1 200 ? 0.822 -16.015 14.844 1.00 98.06 200 VAL A CA 1
ATOM 1634 C C . VAL A 1 200 ? 0.834 -15.425 13.442 1.00 98.06 200 VAL A C 1
ATOM 1636 O O . VAL A 1 200 ? 0.176 -14.421 13.183 1.00 98.06 200 VAL A O 1
ATOM 1639 N N . ALA A 1 201 ? 1.589 -16.033 12.535 1.00 98.06 201 ALA A N 1
ATOM 1640 C CA . ALA A 1 201 ? 1.833 -15.447 11.231 1.00 98.06 201 ALA A CA 1
ATOM 1641 C C . ALA A 1 201 ? 1.806 -16.518 10.137 1.00 98.06 201 ALA A C 1
ATOM 1643 O O . ALA A 1 201 ? 2.447 -17.562 10.259 1.00 98.06 201 ALA A O 1
ATOM 1644 N N . LEU A 1 202 ? 1.061 -16.247 9.066 1.00 98.25 202 LEU A N 1
ATOM 1645 C CA . LEU A 1 202 ? 0.922 -17.109 7.898 1.00 98.25 202 LEU A CA 1
ATOM 1646 C C . LEU A 1 202 ? 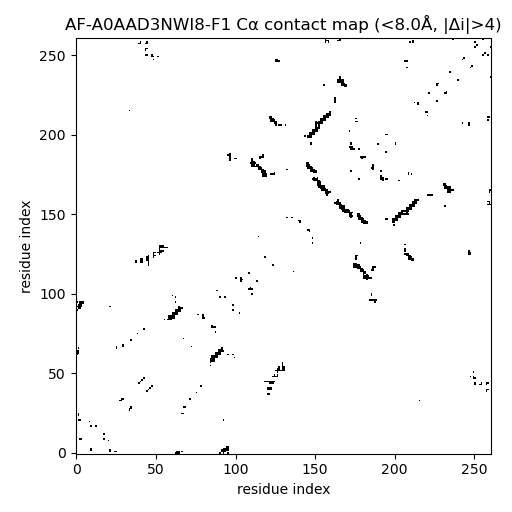1.614 -16.470 6.691 1.00 98.25 202 LEU A C 1
ATOM 1648 O O . LEU A 1 202 ? 1.524 -15.266 6.463 1.00 98.25 202 LEU A O 1
ATOM 1652 N N . THR A 1 203 ? 2.307 -17.291 5.904 1.00 98.19 203 THR A N 1
ATOM 1653 C CA . THR A 1 203 ? 2.920 -16.896 4.630 1.00 98.19 203 THR A CA 1
ATOM 1654 C C . THR A 1 203 ? 2.306 -17.730 3.508 1.00 98.19 203 THR A C 1
ATOM 1656 O O . THR A 1 203 ? 2.391 -18.956 3.550 1.00 98.19 203 THR A O 1
ATOM 1659 N N . ASP A 1 204 ? 1.701 -17.084 2.510 1.00 98.25 204 ASP A N 1
ATOM 1660 C CA . ASP A 1 204 ? 1.070 -17.739 1.356 1.00 98.25 204 ASP A CA 1
ATOM 1661 C C . ASP A 1 204 ? 1.704 -17.244 0.043 1.00 98.25 204 ASP A C 1
ATOM 1663 O O . ASP A 1 204 ? 1.425 -16.129 -0.386 1.00 98.25 204 ASP A O 1
ATOM 1667 N N . PRO A 1 205 ? 2.533 -18.043 -0.650 1.00 97.31 205 PRO A N 1
ATOM 1668 C CA . PRO A 1 205 ? 3.172 -17.622 -1.899 1.00 97.31 205 PRO A CA 1
ATOM 1669 C C . PRO A 1 205 ? 2.236 -17.584 -3.120 1.00 97.31 205 PRO A C 1
ATOM 1671 O O . PRO A 1 205 ? 2.709 -17.295 -4.220 1.00 97.31 205 PRO A O 1
ATOM 1674 N N . SER A 1 206 ? 0.947 -17.921 -2.973 1.00 96.75 206 SER A N 1
ATOM 1675 C CA . SER A 1 206 ? 0.040 -18.176 -4.100 1.00 96.75 206 SER A CA 1
ATOM 1676 C C . SER A 1 206 ? -0.539 -16.945 -4.796 1.00 96.75 206 SER A C 1
ATOM 1678 O O . SER A 1 206 ? -1.097 -17.107 -5.882 1.00 96.75 206 SER A O 1
ATOM 1680 N N . VAL A 1 207 ? -0.418 -15.746 -4.220 1.00 95.62 207 VAL A N 1
ATOM 1681 C CA . VAL A 1 207 ? -0.752 -14.493 -4.914 1.00 95.62 207 VAL A CA 1
ATOM 1682 C C . VAL A 1 207 ? 0.444 -13.544 -4.915 1.00 95.62 207 VAL A C 1
ATOM 1684 O O . VAL A 1 207 ? 1.099 -13.391 -3.884 1.00 95.62 207 VAL A O 1
ATOM 1687 N N . PRO A 1 208 ? 0.766 -12.945 -6.071 1.00 98.06 208 PRO A N 1
ATOM 1688 C CA . PRO A 1 208 ? 1.866 -12.007 -6.190 1.00 98.06 208 PRO A CA 1
ATOM 1689 C C . PRO A 1 208 ? 1.448 -10.554 -5.917 1.00 98.06 208 PRO A C 1
ATOM 1691 O O . PRO A 1 208 ? 0.268 -10.201 -5.988 1.00 98.06 208 PRO A O 1
ATOM 1694 N N . SER A 1 209 ? 2.446 -9.700 -5.714 1.00 98.50 209 SER A N 1
ATOM 1695 C CA . SER A 1 209 ? 2.351 -8.239 -5.816 1.00 98.50 209 SER A CA 1
ATOM 1696 C C . SER A 1 209 ? 3.398 -7.683 -6.787 1.00 98.50 209 SER A C 1
ATOM 1698 O O . SER A 1 209 ? 4.372 -8.365 -7.120 1.00 98.50 209 SER A O 1
ATOM 1700 N N . ILE A 1 210 ? 3.197 -6.448 -7.246 1.00 98.06 210 ILE A N 1
ATOM 1701 C CA . ILE A 1 210 ? 4.18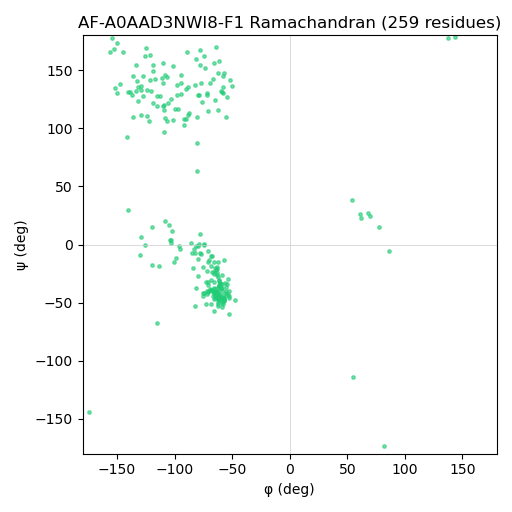5 -5.657 -7.981 1.00 98.06 210 ILE A CA 1
ATOM 1702 C C . ILE A 1 210 ? 4.586 -4.475 -7.104 1.00 98.06 210 ILE A C 1
ATOM 1704 O O . ILE A 1 210 ? 3.725 -3.738 -6.631 1.00 98.06 210 ILE A O 1
ATOM 1708 N N . VAL A 1 211 ? 5.892 -4.303 -6.913 1.00 96.25 211 VAL A N 1
ATOM 1709 C CA . VAL A 1 211 ? 6.482 -3.154 -6.215 1.00 96.25 211 VAL A CA 1
ATOM 1710 C C . VAL A 1 211 ? 7.315 -2.389 -7.226 1.00 96.25 211 VAL A C 1
ATOM 1712 O O . VAL A 1 211 ? 8.259 -2.955 -7.789 1.00 96.25 211 VAL A O 1
ATOM 1715 N N . THR A 1 212 ? 6.966 -1.130 -7.478 1.00 93.69 212 THR A N 1
ATOM 1716 C CA . THR A 1 212 ? 7.672 -0.298 -8.459 1.00 93.69 212 THR A CA 1
ATOM 1717 C C . THR A 1 212 ? 8.753 0.551 -7.803 1.00 93.69 212 THR A C 1
ATOM 1719 O O . THR A 1 212 ? 8.637 1.005 -6.667 1.00 93.69 212 THR A O 1
ATOM 1722 N N . HIS A 1 213 ? 9.848 0.761 -8.526 1.00 90.75 213 HIS A N 1
ATOM 1723 C CA . HIS A 1 213 ? 10.944 1.602 -8.080 1.00 90.75 213 HIS A CA 1
ATOM 1724 C C . HIS A 1 213 ? 11.422 2.503 -9.216 1.00 90.75 213 HIS A C 1
ATOM 1726 O O . HIS A 1 213 ? 12.079 2.049 -10.152 1.00 90.75 213 HIS A O 1
ATOM 1732 N N . TYR A 1 214 ? 11.143 3.798 -9.092 1.00 83.44 214 TYR A N 1
ATOM 1733 C CA . TYR A 1 214 ? 11.438 4.831 -10.096 1.00 83.44 214 TYR A CA 1
ATOM 1734 C C . TYR A 1 214 ? 12.380 5.922 -9.554 1.00 83.44 214 TYR A C 1
ATOM 1736 O O . TYR A 1 214 ? 12.529 6.995 -10.125 1.00 83.44 214 TYR A O 1
ATOM 1744 N N . GLY A 1 215 ? 13.037 5.655 -8.417 1.00 77.31 215 GLY A N 1
ATOM 1745 C CA . GLY A 1 215 ? 14.121 6.487 -7.875 1.00 77.31 215 GLY A CA 1
ATOM 1746 C C . GLY A 1 215 ? 13.693 7.661 -7.007 1.00 77.31 215 GLY A C 1
ATOM 1747 O O . GLY A 1 215 ? 14.559 8.284 -6.404 1.00 77.31 215 GLY A O 1
ATOM 1748 N N . MET A 1 216 ? 12.387 7.905 -6.906 1.00 76.94 216 MET A N 1
ATOM 1749 C CA . MET A 1 216 ? 11.775 8.864 -5.977 1.00 76.94 216 MET A CA 1
ATOM 1750 C C . MET A 1 216 ? 11.148 8.164 -4.758 1.00 76.94 216 MET A C 1
ATOM 1752 O O . MET A 1 216 ? 10.357 8.757 -4.025 1.00 76.94 216 MET A O 1
ATOM 1756 N N . ASN A 1 217 ? 11.445 6.875 -4.577 1.00 82.75 217 ASN A N 1
ATOM 1757 C CA . ASN A 1 217 ? 11.077 6.093 -3.403 1.00 82.75 217 ASN A CA 1
ATOM 1758 C C . ASN A 1 217 ? 12.032 6.422 -2.240 1.00 82.75 217 ASN A C 1
ATOM 1760 O O . ASN A 1 217 ? 13.198 6.750 -2.456 1.00 82.75 217 ASN A O 1
ATOM 1764 N N . ASP A 1 218 ? 11.578 6.240 -0.998 1.00 76.31 218 ASP A N 1
ATOM 1765 C CA . ASP A 1 218 ? 12.436 6.411 0.189 1.00 76.31 218 ASP A CA 1
ATOM 1766 C C . ASP A 1 218 ? 13.565 5.366 0.258 1.00 76.31 218 ASP A C 1
ATOM 1768 O O . ASP A 1 218 ? 14.603 5.563 0.901 1.00 76.31 218 ASP A O 1
ATOM 1772 N N . THR A 1 219 ? 13.359 4.223 -0.401 1.00 78.44 219 THR A N 1
ATOM 1773 C CA . THR A 1 219 ? 14.413 3.235 -0.621 1.00 78.44 219 THR A CA 1
ATOM 1774 C C . THR A 1 219 ? 15.296 3.712 -1.776 1.00 78.44 219 THR A C 1
ATOM 1776 O O . THR A 1 219 ? 14.773 4.043 -2.833 1.00 78.44 219 THR A O 1
ATOM 1779 N N . PRO A 1 220 ? 16.632 3.757 -1.619 1.00 82.38 220 PRO A N 1
ATOM 1780 C CA . PRO A 1 220 ? 17.512 4.124 -2.719 1.00 82.38 220 PRO A CA 1
ATOM 1781 C C . PRO A 1 220 ? 17.601 2.993 -3.744 1.00 82.38 220 PRO A C 1
ATOM 1783 O O . PRO A 1 220 ? 17.560 1.813 -3.376 1.00 82.38 220 PRO A O 1
ATOM 1786 N N . ARG A 1 221 ? 17.865 3.342 -5.013 1.00 83.50 221 ARG A N 1
ATOM 1787 C CA . ARG A 1 221 ? 18.188 2.340 -6.040 1.00 83.50 221 ARG A CA 1
ATOM 1788 C C . ARG A 1 221 ? 19.355 1.481 -5.560 1.00 83.50 221 ARG A C 1
ATOM 1790 O O . ARG A 1 221 ? 20.410 1.975 -5.160 1.00 83.50 221 ARG A O 1
ATOM 1797 N N . HIS A 1 222 ? 19.153 0.174 -5.589 1.00 88.06 222 HIS A N 1
ATOM 1798 C CA . HIS A 1 222 ? 20.157 -0.783 -5.161 1.00 88.06 222 HIS A CA 1
ATOM 1799 C C . HIS A 1 222 ? 21.077 -1.156 -6.319 1.00 88.06 222 HIS A C 1
ATOM 1801 O O . HIS A 1 222 ? 20.619 -1.435 -7.428 1.00 88.06 222 HIS A O 1
ATOM 1807 N N . ALA A 1 223 ? 22.380 -1.196 -6.033 1.00 90.69 223 ALA A N 1
ATOM 1808 C CA . ALA A 1 223 ? 23.363 -1.793 -6.924 1.00 90.69 223 ALA A CA 1
ATOM 1809 C C . ALA A 1 223 ? 23.062 -3.288 -7.128 1.00 90.69 223 ALA A C 1
ATOM 1811 O O . ALA A 1 223 ? 22.407 -3.929 -6.295 1.00 90.69 223 ALA A O 1
ATOM 1812 N N . LYS A 1 224 ? 23.557 -3.858 -8.230 1.00 91.31 224 LYS A N 1
ATOM 1813 C CA . LYS A 1 224 ? 23.278 -5.244 -8.636 1.00 91.31 224 LYS A CA 1
ATOM 1814 C C . LYS A 1 224 ? 23.623 -6.255 -7.536 1.00 91.31 224 LYS A C 1
ATOM 1816 O O . LYS A 1 224 ? 22.889 -7.219 -7.329 1.00 91.31 224 LYS A O 1
ATOM 1821 N N . GLU A 1 225 ? 24.697 -6.007 -6.797 1.00 93.19 225 GLU A N 1
ATOM 1822 C CA . GLU A 1 225 ? 25.187 -6.849 -5.705 1.00 93.19 225 GLU A CA 1
ATOM 1823 C C . GLU A 1 225 ? 24.199 -6.870 -4.532 1.00 93.19 225 GLU A C 1
ATOM 1825 O O . GLU A 1 225 ? 23.979 -7.911 -3.914 1.00 93.19 225 GLU A O 1
ATOM 1830 N N . ILE A 1 226 ? 23.558 -5.732 -4.245 1.00 92.38 226 ILE A N 1
ATOM 1831 C CA . ILE A 1 226 ? 22.552 -5.617 -3.183 1.00 92.38 226 ILE A CA 1
ATOM 1832 C C . ILE A 1 226 ? 21.269 -6.342 -3.591 1.00 92.38 226 ILE A C 1
ATOM 1834 O O . ILE A 1 226 ? 20.708 -7.067 -2.769 1.00 92.38 226 ILE A O 1
ATOM 1838 N N . LEU A 1 227 ? 20.828 -6.193 -4.846 1.00 92.69 227 LEU A N 1
ATOM 1839 C CA . LEU A 1 227 ? 19.671 -6.927 -5.373 1.00 92.69 227 LEU A CA 1
ATOM 1840 C C . LEU A 1 227 ? 19.895 -8.444 -5.242 1.00 92.69 227 LEU A C 1
ATOM 1842 O O . LEU A 1 227 ? 19.068 -9.151 -4.663 1.00 92.69 227 LEU A O 1
ATOM 1846 N N . ALA A 1 228 ? 21.064 -8.928 -5.675 1.00 92.62 228 ALA A N 1
ATOM 1847 C CA . ALA A 1 228 ? 21.440 -10.335 -5.560 1.00 92.62 228 ALA A CA 1
ATOM 1848 C C . ALA A 1 228 ? 21.495 -10.808 -4.097 1.00 92.62 228 ALA A C 1
ATOM 1850 O O . ALA A 1 228 ? 20.929 -11.849 -3.765 1.00 92.62 228 ALA A O 1
ATOM 1851 N N . LYS A 1 229 ? 22.102 -10.021 -3.196 1.00 94.75 229 LYS A N 1
ATOM 1852 C CA . LYS A 1 229 ? 22.163 -10.325 -1.755 1.00 94.75 229 LYS A CA 1
ATOM 1853 C C . LYS A 1 229 ? 20.776 -10.398 -1.108 1.00 94.75 229 LYS A C 1
ATOM 1855 O O . LYS A 1 229 ? 20.585 -11.163 -0.169 1.00 94.75 229 LYS A O 1
ATOM 1860 N N . ARG A 1 230 ? 19.808 -9.623 -1.606 1.00 92.88 230 ARG A N 1
ATOM 1861 C CA . ARG A 1 230 ? 18.402 -9.662 -1.168 1.00 92.88 230 ARG A CA 1
ATOM 1862 C C . ARG A 1 230 ? 17.606 -10.822 -1.773 1.00 92.88 230 ARG A C 1
ATOM 1864 O O . ARG A 1 230 ? 16.423 -10.953 -1.474 1.00 92.88 230 ARG A O 1
ATOM 1871 N N . GLY A 1 231 ? 18.229 -11.657 -2.605 1.00 94.94 231 GLY A N 1
ATOM 1872 C CA . GLY A 1 231 ? 17.582 -12.796 -3.254 1.00 94.94 231 GLY A CA 1
ATOM 1873 C C . GLY A 1 231 ? 16.708 -12.414 -4.449 1.00 94.94 231 GLY A C 1
ATOM 1874 O O . GLY A 1 231 ? 15.907 -13.233 -4.895 1.00 94.94 231 GLY A O 1
ATOM 1875 N N . MET A 1 232 ? 16.845 -11.191 -4.970 1.00 96.88 232 MET A N 1
ATOM 1876 C CA . MET A 1 232 ? 16.124 -10.747 -6.161 1.00 96.88 232 MET A CA 1
ATOM 1877 C C . MET A 1 232 ? 16.766 -11.367 -7.404 1.00 96.88 232 MET A C 1
ATOM 1879 O O . MET A 1 232 ? 17.959 -11.185 -7.663 1.00 96.88 232 MET A O 1
ATOM 1883 N N . LYS A 1 233 ? 15.973 -12.098 -8.187 1.00 96.69 233 LYS A N 1
ATOM 1884 C CA . LYS A 1 233 ? 16.417 -12.750 -9.423 1.00 96.69 233 LYS A CA 1
ATOM 1885 C C . LYS A 1 233 ? 15.812 -12.028 -10.612 1.00 96.69 233 LYS A C 1
ATOM 1887 O O . LYS A 1 233 ? 14.590 -11.959 -10.706 1.00 96.69 233 LYS A O 1
ATOM 1892 N N . LYS A 1 234 ? 16.652 -11.492 -11.500 1.00 96.31 234 LYS A N 1
ATOM 1893 C CA . LYS A 1 234 ? 16.178 -10.836 -12.725 1.00 96.31 234 LYS A CA 1
ATOM 1894 C C . LYS A 1 234 ? 15.347 -11.834 -13.534 1.00 96.31 234 LYS A C 1
ATOM 1896 O O . LYS A 1 234 ? 15.745 -12.992 -13.642 1.00 96.31 234 LYS A O 1
ATOM 1901 N N . ALA A 1 235 ? 14.210 -11.384 -14.039 1.00 96.19 235 ALA A N 1
ATOM 1902 C CA . ALA A 1 235 ? 13.297 -12.163 -14.854 1.00 96.19 235 ALA A CA 1
ATOM 1903 C C . ALA A 1 235 ? 13.002 -11.405 -16.148 1.00 96.19 235 ALA A C 1
ATOM 1905 O O . ALA A 1 235 ? 12.958 -10.173 -16.174 1.00 96.19 235 ALA A O 1
ATOM 1906 N N . SER A 1 236 ? 12.844 -12.163 -17.219 1.00 93.94 236 SER A N 1
ATOM 1907 C CA . SER A 1 236 ? 12.321 -11.685 -18.492 1.00 93.94 236 SER A CA 1
ATOM 1908 C C . SER A 1 236 ? 10.811 -11.460 -18.403 1.00 93.94 236 SER A C 1
ATOM 1910 O O . SER A 1 236 ? 10.145 -11.960 -17.489 1.00 93.94 236 SER A O 1
ATOM 1912 N N . ARG A 1 237 ? 10.264 -10.695 -19.350 1.00 90.44 237 ARG A N 1
ATOM 1913 C CA . ARG A 1 237 ? 8.820 -10.467 -19.432 1.00 90.44 237 ARG A CA 1
ATOM 1914 C C . ARG A 1 237 ? 8.092 -11.785 -19.716 1.00 90.44 237 ARG A C 1
ATOM 1916 O O . ARG A 1 237 ? 7.125 -12.105 -19.034 1.00 90.44 237 ARG A O 1
ATOM 1923 N N . GLU A 1 238 ? 8.655 -12.599 -20.601 1.00 91.50 238 GLU A N 1
ATOM 1924 C CA . GLU A 1 238 ? 8.136 -13.900 -21.024 1.00 91.50 238 GLU A CA 1
ATOM 1925 C C . GLU A 1 238 ? 8.004 -14.887 -19.850 1.00 91.50 238 GLU A C 1
ATOM 1927 O O . GLU A 1 238 ? 7.040 -15.648 -19.754 1.00 91.50 238 GLU A O 1
ATOM 1932 N N . GLU A 1 239 ? 8.948 -14.859 -18.903 1.00 92.38 239 GLU A N 1
ATOM 1933 C CA . GLU A 1 239 ? 8.874 -15.668 -17.677 1.00 92.38 239 GLU A CA 1
ATOM 1934 C C . GLU A 1 239 ? 7.744 -15.230 -16.733 1.00 92.38 239 GLU A C 1
ATOM 1936 O O . GLU A 1 239 ? 7.292 -16.024 -15.900 1.00 92.38 239 GLU A O 1
ATOM 1941 N N . LEU A 1 240 ? 7.312 -13.972 -16.831 1.00 95.50 240 LEU A N 1
ATOM 1942 C CA . LEU A 1 240 ? 6.301 -13.366 -15.970 1.00 95.50 240 LEU A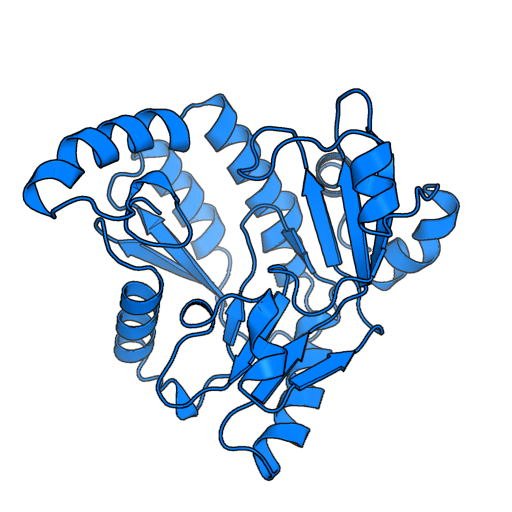 CA 1
ATOM 1943 C C . LEU A 1 240 ? 4.919 -13.301 -16.619 1.00 95.50 240 LEU A C 1
ATOM 1945 O O . LEU A 1 240 ? 3.950 -13.147 -15.880 1.00 95.50 240 LEU A O 1
ATOM 1949 N N . ASP A 1 241 ? 4.794 -13.487 -17.934 1.00 94.19 241 ASP A N 1
ATOM 1950 C CA . ASP A 1 241 ? 3.526 -13.341 -18.661 1.00 94.19 241 ASP A CA 1
ATOM 1951 C C . ASP A 1 241 ? 2.396 -14.164 -18.048 1.00 94.19 241 ASP A C 1
ATOM 1953 O O . ASP A 1 241 ? 1.343 -13.620 -17.737 1.00 94.19 241 ASP A O 1
ATOM 1957 N N . ARG A 1 242 ? 2.638 -15.438 -17.716 1.00 94.56 242 ARG A N 1
ATOM 1958 C CA . ARG A 1 242 ? 1.616 -16.278 -17.059 1.00 94.56 242 ARG A CA 1
ATOM 1959 C C . ARG A 1 242 ? 1.165 -15.730 -15.704 1.00 94.56 242 ARG A C 1
ATOM 1961 O O . ARG A 1 242 ? 0.029 -15.957 -15.298 1.00 94.56 242 ARG A O 1
ATOM 1968 N N . ILE A 1 243 ? 2.063 -15.077 -14.964 1.00 95.50 243 ILE A N 1
ATOM 1969 C CA . ILE A 1 243 ? 1.743 -14.454 -13.674 1.00 95.50 243 ILE A CA 1
ATOM 1970 C C . ILE A 1 243 ? 0.964 -13.158 -13.920 1.00 95.50 243 ILE A C 1
ATOM 1972 O O . ILE A 1 243 ? -0.045 -12.934 -13.256 1.00 95.50 243 ILE A O 1
ATOM 1976 N N . ILE A 1 244 ? 1.400 -12.347 -14.885 1.00 96.62 244 ILE A N 1
ATOM 1977 C CA . ILE A 1 244 ? 0.774 -11.076 -15.266 1.00 96.62 244 ILE A CA 1
ATOM 1978 C C . ILE A 1 244 ? -0.644 -11.312 -15.787 1.00 96.62 244 ILE A C 1
ATOM 1980 O O . ILE A 1 244 ? -1.584 -10.772 -15.222 1.00 96.62 244 ILE A O 1
ATOM 1984 N N . GLU A 1 245 ? -0.831 -12.193 -16.766 1.00 96.62 245 GLU A N 1
ATOM 1985 C CA . GLU A 1 245 ? -2.145 -12.552 -17.316 1.00 96.62 245 GLU A CA 1
ATOM 1986 C C . GLU A 1 245 ? -3.090 -13.111 -16.249 1.00 96.62 245 GLU A C 1
ATOM 1988 O O . GLU A 1 245 ? -4.289 -12.844 -16.249 1.00 96.62 245 GLU A O 1
ATOM 1993 N N . ARG A 1 246 ? -2.564 -13.897 -15.305 1.00 97.38 246 ARG A N 1
ATOM 1994 C CA . ARG A 1 246 ? -3.397 -14.496 -14.263 1.00 97.38 246 ARG A CA 1
ATOM 1995 C C . ARG A 1 246 ? -3.814 -13.498 -13.189 1.00 97.38 246 ARG A C 1
ATOM 1997 O O . ARG A 1 246 ? -4.937 -13.586 -12.697 1.00 97.38 246 ARG A O 1
ATOM 2004 N N . HIS A 1 247 ? -2.905 -12.628 -12.761 1.00 98.25 247 HIS A N 1
ATOM 2005 C CA . HIS A 1 247 ? -3.062 -11.852 -11.529 1.00 98.25 247 HIS A CA 1
ATOM 2006 C C . HIS A 1 247 ? -3.213 -10.346 -11.746 1.00 98.25 247 HIS A C 1
ATOM 2008 O O . HIS A 1 247 ? -3.683 -9.679 -10.823 1.00 98.25 247 HIS A O 1
ATOM 2014 N N . PHE A 1 248 ? -2.825 -9.845 -12.920 1.00 98.31 248 PHE A N 1
ATOM 2015 C CA . PHE A 1 248 ? -2.659 -8.432 -13.260 1.00 98.31 248 PHE A CA 1
ATOM 2016 C C . PHE A 1 248 ? -3.145 -8.111 -14.688 1.00 98.31 248 PHE A C 1
ATOM 2018 O O . PHE A 1 248 ? -2.636 -7.194 -15.324 1.00 98.31 248 PHE A O 1
ATOM 2025 N N . ASP A 1 249 ? -4.132 -8.843 -15.213 1.00 97.38 249 ASP A N 1
ATOM 2026 C CA . ASP A 1 249 ? -4.717 -8.620 -16.550 1.00 97.38 249 ASP A CA 1
ATOM 2027 C C . ASP A 1 249 ? -5.403 -7.255 -16.719 1.00 97.38 249 ASP A C 1
ATOM 2029 O O . ASP A 1 249 ? -5.654 -6.818 -17.844 1.00 97.38 249 ASP A O 1
ATOM 2033 N N . PHE A 1 250 ? -5.666 -6.566 -15.610 1.00 97.62 250 PHE A N 1
ATOM 2034 C CA . PHE A 1 250 ? -6.121 -5.178 -15.569 1.00 97.62 250 PHE A CA 1
ATOM 2035 C C . PHE A 1 250 ? -5.007 -4.157 -15.870 1.00 97.62 250 PHE A C 1
ATOM 2037 O O . PHE A 1 250 ? -5.310 -3.021 -16.233 1.00 97.62 250 PHE A O 1
ATOM 2044 N N . LEU A 1 251 ? -3.725 -4.530 -15.757 1.00 96.94 251 LEU A N 1
ATOM 2045 C CA . LEU A 1 251 ? -2.601 -3.656 -16.103 1.00 96.94 251 LEU A CA 1
ATOM 2046 C C . LEU A 1 251 ? -2.376 -3.672 -17.617 1.00 96.94 251 LEU A C 1
ATOM 2048 O O . LEU A 1 251 ? -1.575 -4.441 -18.145 1.00 96.94 251 LEU A O 1
ATOM 2052 N N . GLN A 1 252 ? -3.092 -2.796 -18.319 1.00 94.12 252 GLN A N 1
ATOM 2053 C CA . GLN A 1 252 ? -2.985 -2.600 -19.766 1.00 94.12 252 GLN A CA 1
ATOM 2054 C C . GLN A 1 252 ? -2.611 -1.153 -20.095 1.00 94.12 252 GLN A C 1
ATOM 2056 O O . GLN A 1 252 ? -2.754 -0.255 -19.266 1.00 94.12 252 GLN A O 1
ATOM 2061 N N . GLY A 1 253 ? -2.137 -0.911 -21.320 1.00 96.06 253 GLY A N 1
ATOM 2062 C CA . GLY A 1 253 ? -1.875 0.441 -21.817 1.00 96.06 253 GLY A CA 1
ATOM 2063 C C . GLY A 1 253 ? -0.934 1.232 -20.906 1.00 96.06 253 GLY A C 1
ATOM 2064 O O . GLY A 1 253 ? 0.240 0.886 -20.783 1.00 96.06 253 GLY A O 1
ATOM 2065 N N . GLN A 1 254 ? -1.445 2.302 -20.290 1.00 96.19 254 GLN A N 1
ATOM 2066 C CA . GLN A 1 254 ? -0.654 3.131 -19.383 1.00 96.19 254 GLN A CA 1
ATOM 2067 C C . GLN A 1 254 ? -0.257 2.377 -18.108 1.00 96.19 254 GLN A C 1
ATOM 2069 O O . GLN A 1 254 ? 0.917 2.400 -17.766 1.00 96.19 254 GLN A O 1
ATOM 2074 N N . GLY A 1 255 ? -1.162 1.624 -17.473 1.00 96.00 255 GLY A N 1
ATOM 2075 C CA . GLY A 1 255 ? -0.842 0.876 -16.250 1.00 96.00 255 GLY A CA 1
ATOM 2076 C C . GLY A 1 255 ? 0.251 -0.175 -16.429 1.00 96.00 255 GLY A C 1
ATOM 2077 O O . GLY A 1 255 ? 1.110 -0.311 -15.561 1.00 96.00 255 GLY A O 1
ATOM 2078 N N . ALA A 1 256 ? 0.303 -0.847 -17.585 1.00 96.06 256 ALA A N 1
ATOM 2079 C CA . ALA A 1 256 ? 1.417 -1.741 -17.917 1.00 96.06 256 ALA A CA 1
ATOM 2080 C C . ALA A 1 256 ? 2.756 -0.983 -17.966 1.00 96.06 256 ALA A C 1
ATOM 2082 O O . ALA A 1 256 ? 3.725 -1.391 -17.326 1.00 96.06 256 ALA A O 1
ATOM 2083 N N . LYS A 1 257 ? 2.788 0.172 -18.648 1.00 95.38 257 LYS A N 1
ATOM 2084 C CA . LYS A 1 257 ? 3.984 1.024 -18.735 1.00 95.38 257 LYS A CA 1
ATOM 2085 C C . LYS A 1 257 ? 4.417 1.539 -17.365 1.00 95.38 257 LYS A C 1
ATOM 2087 O O . LYS A 1 257 ? 5.596 1.440 -17.036 1.00 95.38 257 LYS A O 1
ATOM 2092 N N . THR A 1 258 ? 3.480 2.045 -16.562 1.00 95.38 258 THR A N 1
ATOM 2093 C CA . THR A 1 258 ? 3.744 2.542 -15.204 1.00 95.38 258 THR A CA 1
ATOM 2094 C C . THR A 1 258 ? 4.284 1.424 -14.302 1.00 95.38 258 THR A C 1
ATOM 2096 O O . THR A 1 258 ? 5.166 1.665 -13.483 1.00 95.38 258 THR A O 1
ATOM 2099 N N . ALA A 1 259 ? 3.826 0.182 -14.491 1.00 95.1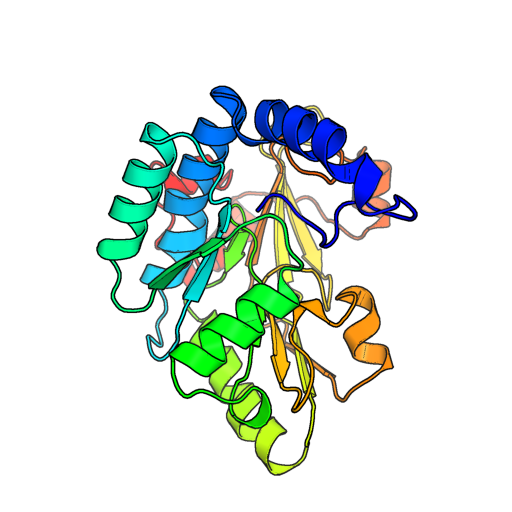9 259 ALA A N 1
ATOM 2100 C CA . ALA A 1 259 ? 4.321 -0.991 -13.770 1.00 95.19 259 ALA A CA 1
ATOM 2101 C C . ALA A 1 259 ? 5.685 -1.508 -14.271 1.00 95.19 259 ALA A C 1
ATOM 2103 O O . ALA A 1 259 ? 6.263 -2.402 -13.648 1.00 95.19 259 ALA A O 1
ATOM 2104 N N . GLY A 1 260 ? 6.210 -0.980 -15.383 1.00 93.75 260 GLY A N 1
ATOM 2105 C CA . GLY A 1 260 ? 7.425 -1.477 -16.035 1.00 93.75 260 GLY A CA 1
ATOM 2106 C C . GLY A 1 260 ? 7.253 -2.849 -16.692 1.00 93.75 260 GLY A C 1
ATOM 2107 O O . GLY A 1 260 ? 8.235 -3.580 -16.824 1.00 93.75 260 GLY A O 1
ATOM 2108 N N . LEU A 1 261 ? 6.014 -3.205 -17.048 1.00 91.88 261 LEU A N 1
ATOM 2109 C CA . LEU A 1 261 ? 5.661 -4.456 -17.712 1.00 91.88 261 LEU A CA 1
ATOM 2110 C C . LEU A 1 261 ? 5.747 -4.298 -19.230 1.00 91.88 261 LEU A C 1
ATOM 2112 O O . LEU A 1 261 ? 5.010 -3.465 -19.798 1.00 91.88 261 LEU A O 1
#

Mean predicted aligned error: 4.04 Å

Secondary structure (DSSP, 8-state):
--SSSS-GGGTT--GGGHHHHHHHHHHHHT-HHHHHHHHHHIIIIIIHHHHT-S-----EEEEEETTS-HHHHHHHHHHHHT-TTEEEEEE-S--HHHHHHHHHHHTT--GGG-EEE---TTEEE-TTHHHHHHHHHHHHTTT-SSEEEE--EEEEEE-SSTT-EEEEEE-TT-STT-EEE-SS--GGGS-GGGGGGTSEEEE-TTSEEEEEE-S-SSSPPPPHHHHHHTT-EEE-HHHHHHHHHHH-TT--THHHHHTT-

Solvent-accessible surface area (backbone atoms only — not comparable to full-atom values): 14448 Å² total; per-residue (Å²): 98,54,52,50,63,94,56,76,88,58,66,96,60,58,79,92,66,42,62,67,54,50,58,53,46,48,55,62,64,63,29,67,70,52,41,53,52,46,50,48,29,24,53,41,30,26,47,44,25,59,74,52,32,79,41,78,92,59,74,44,80,46,69,38,31,58,84,49,57,68,70,59,46,52,52,52,48,57,63,40,73,77,35,96,45,47,47,80,42,67,38,71,75,43,44,59,52,57,55,49,52,54,50,31,54,76,70,76,48,54,49,68,82,40,80,35,66,42,71,56,58,53,29,28,51,23,23,55,45,56,50,52,49,48,58,51,44,71,57,48,59,77,81,40,84,41,36,34,42,16,42,19,28,31,42,40,19,29,64,54,72,99,62,46,44,41,20,45,29,76,46,72,34,41,68,64,56,27,27,29,31,27,58,88,50,52,57,75,71,44,65,51,78,52,46,71,80,76,42,54,61,47,79,44,69,87,47,48,32,39,44,59,42,76,71,84,52,97,63,73,83,61,56,71,68,54,38,48,74,66,55,38,39,79,45,58,68,79,81,39,43,71,55,40,63,71,36,41,66,84,47,48,76,66,23,16,55,74,53,57,98

Organism: NCBI:txid135740

pLDDT: mean 93.4, std 8.12, range [54.06, 98.81]

InterPro domains:
  IPR021466 Putative rhamnosyl transferase [PF11316] (20-224)
  IPR029044 Nucleotide-diphospho-sugar transferases [SSF53448] (46-181)

Sequence (261 aa):
MIGRGDWKAYRNVEDKDLEPIFKEKEKELFSEERMAARFETFEQLTLASLDAQTDPDFKLLVISSDRMPKTYRQKLQTLCDARPYVELRFVPPMHVADAQIKTLEEMGLELKDCLQFRLDDDDCVSKDYIRKLHKHGDTLWKAHGAFAVSFPTVIYSVIDGPTQGLYRWFNPFLGVGVAVRHPQRTVFGFAHYRIPTVMVALTDPSVPSIVTHYGMNDTPRHAKEILAKRGMKKASREELDRIIERHFDFLQGQGAKTAGL